Protein AF-A0AAV7QH75-F1 (afdb_monomer_lite)

Structure (mmCIF, N/CA/C/O backbone):
data_AF-A0AAV7QH75-F1
#
_entry.id   AF-A0AAV7QH75-F1
#
loop_
_atom_site.group_PDB
_atom_site.id
_atom_site.type_symbol
_atom_site.label_atom_id
_atom_site.label_alt_id
_atom_site.label_comp_id
_atom_site.label_asym_id
_atom_site.label_entity_id
_atom_site.label_seq_id
_atom_site.pdbx_PDB_ins_code
_atom_site.Cartn_x
_atom_site.Cartn_y
_atom_site.Cartn_z
_atom_site.occupancy
_atom_site.B_iso_or_equiv
_atom_site.auth_seq_id
_atom_site.auth_comp_id
_atom_site.auth_asym_id
_atom_site.auth_atom_id
_atom_site.pdbx_PDB_model_num
ATOM 1 N N . MET A 1 1 ? 90.330 -3.793 -108.160 1.00 39.06 1 MET A N 1
ATOM 2 C CA . MET A 1 1 ? 90.459 -2.897 -106.989 1.00 39.06 1 MET A CA 1
ATOM 3 C C . MET A 1 1 ? 89.216 -2.020 -107.001 1.00 39.06 1 MET A C 1
ATOM 5 O O . MET A 1 1 ? 89.024 -1.358 -108.003 1.00 39.06 1 MET A O 1
ATOM 9 N N . SER A 1 2 ? 88.270 -2.035 -106.071 1.00 39.47 2 SER A N 1
ATOM 10 C CA . SER A 1 2 ? 88.116 -2.729 -104.795 1.00 39.47 2 SER A CA 1
ATOM 11 C C . SER A 1 2 ? 86.621 -2.943 -104.545 1.00 39.47 2 SER A C 1
ATOM 13 O O . SER A 1 2 ? 85.800 -2.100 -104.889 1.00 39.47 2 SER A O 1
ATOM 15 N N . THR A 1 3 ? 86.323 -4.091 -103.955 1.00 48.62 3 THR A N 1
ATOM 16 C CA . THR A 1 3 ? 85.111 -4.488 -103.227 1.00 48.62 3 THR A CA 1
ATOM 17 C C . THR A 1 3 ? 85.012 -3.791 -101.864 1.00 48.62 3 THR A C 1
ATOM 19 O O . THR A 1 3 ? 86.071 -3.461 -101.337 1.00 48.62 3 THR A O 1
ATOM 22 N N . THR A 1 4 ? 83.783 -3.668 -101.324 1.00 46.22 4 THR A N 1
ATOM 23 C CA . THR A 1 4 ? 83.312 -3.598 -99.903 1.00 46.22 4 THR A CA 1
ATOM 24 C C . THR A 1 4 ? 82.219 -2.534 -99.777 1.00 46.22 4 THR A C 1
ATOM 26 O O . THR A 1 4 ? 82.383 -1.449 -100.323 1.00 46.22 4 THR A O 1
ATOM 29 N N . ASP A 1 5 ? 81.145 -2.678 -99.018 1.00 41.78 5 ASP A N 1
ATOM 30 C CA . ASP A 1 5 ? 80.469 -3.818 -98.401 1.00 41.78 5 ASP A CA 1
ATOM 31 C C . ASP A 1 5 ? 79.081 -3.258 -98.057 1.00 41.78 5 ASP A C 1
ATOM 33 O O . ASP A 1 5 ? 78.969 -2.153 -97.516 1.00 41.78 5 ASP A O 1
ATOM 37 N N . GLU A 1 6 ? 78.026 -3.992 -98.391 1.00 52.31 6 GLU A N 1
ATOM 38 C CA . GLU A 1 6 ? 76.738 -3.838 -97.723 1.00 52.31 6 GLU A CA 1
ATOM 39 C C . GLU A 1 6 ? 76.889 -4.383 -96.297 1.00 52.31 6 GLU A C 1
ATOM 41 O O . GLU A 1 6 ? 77.614 -5.354 -96.098 1.00 52.31 6 GLU A O 1
ATOM 46 N N . SER A 1 7 ? 76.171 -3.812 -95.323 1.00 52.66 7 SER A N 1
ATOM 47 C CA . SER A 1 7 ? 75.488 -4.544 -94.239 1.00 52.66 7 SER A CA 1
ATOM 48 C C . SER A 1 7 ? 75.505 -3.819 -92.889 1.00 52.66 7 SER A C 1
ATOM 50 O O . SER A 1 7 ? 76.442 -3.129 -92.500 1.00 52.66 7 SER A O 1
ATOM 52 N N . VAL A 1 8 ? 74.443 -4.130 -92.147 1.00 53.38 8 VAL A N 1
ATOM 53 C CA . VAL A 1 8 ? 74.217 -3.938 -90.716 1.00 53.38 8 VAL A CA 1
ATOM 54 C C . VAL A 1 8 ? 73.790 -2.531 -90.314 1.00 53.38 8 VAL A C 1
ATOM 56 O O . VAL A 1 8 ? 74.624 -1.677 -90.071 1.00 53.38 8 VAL A O 1
ATOM 59 N N . HIS A 1 9 ? 72.479 -2.337 -90.134 1.00 45.16 9 HIS A N 1
ATOM 60 C CA . HIS A 1 9 ? 71.877 -1.695 -88.950 1.00 45.16 9 HIS A CA 1
ATOM 61 C C . HIS A 1 9 ? 70.369 -1.995 -88.948 1.00 45.16 9 HIS A C 1
ATOM 63 O O . HIS A 1 9 ? 69.541 -1.177 -89.332 1.00 45.16 9 HIS A O 1
ATOM 69 N N . GLY A 1 10 ? 70.008 -3.222 -88.567 1.00 52.94 10 GLY A N 1
ATOM 70 C CA . GLY A 1 10 ? 68.628 -3.690 -88.680 1.00 52.94 10 GLY A CA 1
ATOM 71 C C . GLY A 1 10 ? 68.201 -4.714 -87.642 1.00 52.94 10 GLY A C 1
ATOM 72 O O . GLY A 1 10 ? 67.375 -5.537 -87.978 1.00 52.94 10 GLY A O 1
ATOM 73 N N . HIS A 1 11 ? 68.725 -4.716 -86.411 1.00 51.34 11 HIS A N 1
ATOM 74 C CA . HIS A 1 11 ? 68.251 -5.654 -85.376 1.00 51.34 11 HIS A CA 1
ATOM 75 C C . HIS A 1 11 ? 68.442 -5.117 -83.948 1.00 51.34 11 HIS A C 1
ATOM 77 O O . HIS A 1 11 ? 69.329 -5.581 -83.243 1.00 51.34 11 HIS A O 1
ATOM 83 N N . LYS A 1 12 ? 67.625 -4.146 -83.501 1.00 51.66 12 LYS A N 1
ATOM 84 C CA . LYS A 1 12 ? 67.430 -3.835 -82.058 1.00 51.66 12 LYS A CA 1
ATOM 85 C C . LYS A 1 12 ? 66.019 -3.328 -81.686 1.00 51.66 12 LYS A C 1
ATOM 87 O O . LYS A 1 12 ? 65.823 -2.897 -80.559 1.00 51.66 12 LYS A O 1
ATOM 92 N N . SER A 1 13 ? 65.027 -3.365 -82.584 1.00 52.88 13 SER A N 1
ATOM 93 C CA . SER A 1 13 ? 63.659 -2.893 -82.274 1.00 52.88 13 SER A CA 1
ATOM 94 C C . SER A 1 13 ? 62.687 -3.994 -81.831 1.00 52.88 13 SER A C 1
ATOM 96 O O . SER A 1 13 ? 61.631 -3.674 -81.298 1.00 52.88 13 SER A O 1
ATOM 98 N N . LEU A 1 14 ? 63.025 -5.276 -82.024 1.00 52.81 14 LEU A N 1
ATOM 99 C CA . LEU A 1 14 ? 62.124 -6.396 -81.715 1.00 52.81 14 LEU A CA 1
ATOM 100 C C . LEU A 1 14 ? 62.162 -6.829 -80.236 1.00 52.81 14 LEU A C 1
ATOM 102 O O . LEU A 1 14 ? 61.126 -7.219 -79.715 1.00 52.81 14 LEU A O 1
ATOM 106 N N . GLY A 1 15 ? 63.291 -6.662 -79.530 1.00 55.66 15 GLY A N 1
ATOM 107 C CA . GLY A 1 15 ? 63.391 -6.987 -78.093 1.00 55.66 15 GLY A CA 1
ATOM 108 C C . GLY A 1 15 ? 62.598 -6.034 -77.188 1.00 55.66 15 GLY A C 1
ATOM 109 O O . GLY A 1 15 ? 61.911 -6.471 -76.276 1.00 55.66 15 GLY A O 1
ATOM 110 N N . LEU A 1 16 ? 62.573 -4.737 -77.518 1.00 58.81 16 LEU A N 1
ATOM 111 C CA . LEU A 1 16 ? 61.790 -3.741 -76.771 1.00 58.81 16 LEU A CA 1
ATOM 112 C C . LEU A 1 16 ? 60.274 -3.980 -76.863 1.00 58.81 16 LEU A C 1
ATOM 114 O O . LEU A 1 16 ? 59.539 -3.579 -75.967 1.00 58.81 16 LEU A O 1
ATOM 118 N N . CYS A 1 17 ? 59.792 -4.618 -77.935 1.00 63.00 17 CYS A N 1
ATOM 119 C CA . CYS A 1 17 ? 58.375 -4.952 -78.079 1.00 63.00 17 CYS A CA 1
ATOM 120 C C . CYS A 1 17 ? 57.962 -6.154 -77.222 1.00 63.00 17 CYS A C 1
ATOM 122 O O . CYS A 1 17 ? 56.848 -6.153 -76.699 1.00 63.00 17 CYS A O 1
ATOM 124 N N . GLU A 1 18 ? 58.832 -7.153 -77.068 1.00 72.69 18 GLU A N 1
ATOM 125 C CA . GLU A 1 18 ? 58.576 -8.307 -76.198 1.00 72.69 18 GLU A CA 1
ATOM 126 C C . GLU A 1 18 ? 58.632 -7.900 -74.721 1.00 72.69 18 GLU A C 1
ATOM 128 O O . GLU A 1 18 ? 57.696 -8.200 -73.981 1.00 72.69 18 GLU A O 1
ATOM 133 N N . ASP A 1 19 ? 59.628 -7.099 -74.330 1.00 79.62 19 ASP A N 1
ATOM 134 C CA . ASP A 1 19 ? 59.754 -6.551 -72.971 1.00 79.62 19 ASP A CA 1
ATOM 135 C C . ASP A 1 19 ? 58.574 -5.637 -72.598 1.00 79.62 19 ASP A C 1
ATOM 137 O O . ASP A 1 19 ? 58.096 -5.617 -71.465 1.00 79.62 19 ASP A O 1
ATOM 141 N N . PHE A 1 20 ? 58.047 -4.880 -73.563 1.00 81.31 20 PHE A N 1
ATOM 142 C CA . PHE A 1 20 ? 56.865 -4.052 -73.331 1.00 81.31 20 PHE A CA 1
ATOM 143 C C . PHE A 1 20 ? 55.583 -4.889 -73.209 1.00 81.31 20 PHE A C 1
ATOM 145 O O . PHE A 1 20 ? 54.662 -4.520 -72.477 1.00 81.31 20 PHE A O 1
ATOM 152 N N . ALA A 1 21 ? 55.501 -6.022 -73.911 1.00 82.62 21 ALA A N 1
ATOM 153 C CA . ALA A 1 21 ? 54.365 -6.932 -73.820 1.00 82.62 21 ALA A CA 1
ATOM 154 C C . ALA A 1 21 ? 54.337 -7.683 -72.480 1.00 82.62 21 ALA A C 1
ATOM 156 O O . ALA A 1 21 ? 53.258 -7.814 -71.895 1.00 82.62 21 ALA A O 1
ATOM 157 N N . THR A 1 22 ? 55.493 -8.121 -71.974 1.00 85.75 22 THR A N 1
ATOM 158 C CA . THR A 1 22 ? 55.618 -8.759 -70.653 1.00 85.75 22 THR A CA 1
ATOM 159 C C . THR A 1 22 ? 55.306 -7.771 -69.533 1.00 85.75 22 THR A C 1
ATOM 161 O O . THR A 1 22 ? 54.442 -8.060 -68.708 1.00 85.75 22 THR A O 1
ATOM 164 N N . LEU A 1 23 ? 55.867 -6.557 -69.581 1.00 88.31 23 LEU A N 1
ATOM 165 C CA . LEU A 1 23 ? 55.553 -5.484 -68.630 1.00 88.31 23 LEU A CA 1
ATOM 166 C C . LEU A 1 23 ? 54.051 -5.152 -68.622 1.00 88.31 23 LEU A C 1
ATOM 168 O O . LEU A 1 23 ? 53.438 -4.967 -67.574 1.00 88.31 23 LEU A O 1
ATOM 172 N N . LYS A 1 24 ? 53.414 -5.104 -69.798 1.00 88.81 24 LYS A N 1
ATOM 173 C CA . LYS A 1 24 ? 51.971 -4.853 -69.906 1.00 88.81 24 LYS A CA 1
ATOM 174 C C . LYS A 1 24 ? 51.133 -5.984 -69.301 1.00 88.81 24 LYS A C 1
ATOM 176 O O . LYS A 1 24 ? 50.066 -5.709 -68.752 1.00 88.81 24 LYS A O 1
ATOM 181 N N . GLN A 1 25 ? 51.576 -7.237 -69.422 1.00 90.88 25 GLN A N 1
ATOM 182 C CA . GLN A 1 25 ? 50.916 -8.381 -68.786 1.00 90.88 25 GLN A CA 1
ATOM 183 C C . GLN A 1 25 ? 51.078 -8.353 -67.263 1.00 90.88 25 GLN A C 1
ATOM 185 O O . GLN A 1 25 ? 50.102 -8.611 -66.561 1.00 90.88 25 GLN A O 1
ATOM 190 N N . GLU A 1 26 ? 52.260 -7.988 -66.771 1.00 92.88 26 GLU A N 1
ATOM 191 C CA . GLU A 1 26 ? 52.561 -7.840 -65.344 1.00 92.88 26 GLU A CA 1
ATOM 192 C C . GLU A 1 26 ? 51.712 -6.727 -64.713 1.00 92.88 26 GLU A C 1
ATOM 194 O O . GLU A 1 26 ? 50.920 -6.993 -63.813 1.00 92.88 26 GLU A O 1
ATOM 199 N N . ILE A 1 27 ? 51.698 -5.529 -65.311 1.00 91.56 27 ILE A N 1
ATOM 200 C CA . ILE A 1 27 ? 50.837 -4.416 -64.872 1.00 91.56 27 ILE A CA 1
ATOM 201 C C . ILE A 1 27 ? 49.352 -4.821 -64.875 1.00 91.56 27 ILE A C 1
ATOM 203 O O . ILE A 1 27 ? 48.580 -4.420 -64.003 1.00 91.56 27 ILE A O 1
ATOM 207 N N . ALA A 1 28 ? 48.907 -5.610 -65.857 1.00 90.75 28 ALA A N 1
ATOM 208 C CA . ALA A 1 28 ? 47.523 -6.077 -65.906 1.00 90.75 28 ALA A CA 1
ATOM 209 C C . ALA A 1 28 ? 47.197 -7.093 -64.796 1.00 90.75 28 ALA A C 1
ATOM 211 O O . ALA A 1 28 ? 46.058 -7.112 -64.314 1.00 90.75 28 ALA A O 1
ATOM 212 N N . ALA A 1 29 ? 48.163 -7.926 -64.400 1.00 92.75 29 ALA A N 1
ATOM 213 C CA . ALA A 1 29 ? 48.033 -8.833 -63.267 1.00 92.75 29 ALA A CA 1
ATOM 214 C C . ALA A 1 29 ? 47.939 -8.044 -61.952 1.00 92.75 29 ALA A C 1
ATOM 216 O O . ALA A 1 29 ? 46.973 -8.247 -61.214 1.00 92.75 29 ALA A O 1
ATOM 217 N N . ASP A 1 30 ? 48.821 -7.065 -61.745 1.00 93.25 30 ASP A N 1
ATOM 218 C CA . ASP A 1 30 ? 48.835 -6.208 -60.553 1.00 93.25 30 ASP A CA 1
ATOM 219 C C . ASP A 1 30 ? 47.538 -5.406 -60.417 1.00 93.25 30 ASP A C 1
ATOM 221 O O . ASP A 1 30 ? 46.909 -5.370 -59.364 1.00 93.25 30 ASP A O 1
ATOM 225 N N . VAL A 1 31 ? 47.042 -4.817 -61.510 1.00 90.44 31 VAL A N 1
ATOM 226 C CA . VAL A 1 31 ? 45.755 -4.101 -61.501 1.00 90.44 31 VAL A CA 1
ATOM 227 C C . VAL A 1 31 ? 44.592 -5.043 -61.176 1.00 90.44 31 VAL A C 1
ATOM 229 O O . VAL A 1 31 ? 43.606 -4.627 -60.562 1.00 90.44 31 VAL A O 1
ATOM 232 N N . LYS A 1 32 ? 44.658 -6.312 -61.592 1.00 91.62 32 LYS A N 1
ATOM 233 C CA . LYS A 1 32 ? 43.634 -7.313 -61.261 1.00 91.62 32 LYS A CA 1
ATOM 234 C C . LYS A 1 32 ? 43.700 -7.711 -59.787 1.00 91.62 32 LYS A C 1
ATOM 236 O O . LYS A 1 32 ? 42.647 -7.949 -59.199 1.00 91.62 32 LYS A O 1
ATOM 241 N N . GLU A 1 33 ? 44.895 -7.783 -59.216 1.00 93.88 33 GLU A N 1
ATOM 242 C CA . GLU A 1 33 ? 45.122 -8.032 -57.793 1.00 93.88 33 GLU A CA 1
ATOM 243 C C . GLU A 1 33 ? 44.640 -6.856 -56.939 1.00 93.88 33 GLU A C 1
ATOM 245 O O . GLU A 1 33 ? 43.749 -7.046 -56.116 1.00 93.88 33 GLU A O 1
ATOM 250 N N . LEU A 1 34 ? 45.046 -5.626 -57.264 1.00 89.31 34 LEU A N 1
ATOM 251 C CA . LEU A 1 34 ? 44.567 -4.402 -56.611 1.00 89.31 34 LEU A CA 1
ATOM 252 C C . LEU A 1 34 ? 43.039 -4.270 -56.662 1.00 89.31 34 LEU A C 1
ATOM 254 O O . LEU A 1 34 ? 42.403 -3.880 -55.688 1.00 89.31 34 LEU A O 1
ATOM 258 N N . LYS A 1 35 ? 42.403 -4.634 -57.784 1.00 88.88 35 LYS A N 1
ATOM 259 C CA . LYS A 1 35 ? 40.932 -4.647 -57.879 1.00 88.88 35 LYS A CA 1
ATOM 260 C C . LYS A 1 35 ? 40.285 -5.647 -56.922 1.00 88.88 35 LYS A C 1
ATOM 262 O O . LYS A 1 35 ? 39.176 -5.386 -56.466 1.00 88.88 35 LYS A O 1
ATOM 267 N N . ARG A 1 36 ? 40.927 -6.786 -56.648 1.00 88.62 36 ARG A N 1
ATOM 268 C CA . ARG A 1 36 ? 40.429 -7.760 -55.663 1.00 88.62 36 ARG A CA 1
ATOM 269 C C . ARG A 1 36 ? 40.589 -7.214 -54.251 1.00 88.62 36 ARG A C 1
ATOM 271 O O . ARG A 1 36 ? 39.614 -7.227 -53.512 1.00 88.62 36 ARG A O 1
ATOM 278 N N . GLU A 1 37 ? 41.751 -6.652 -53.934 1.00 90.12 37 GLU A N 1
ATOM 279 C CA . GLU A 1 37 ? 42.013 -6.038 -52.629 1.00 90.12 37 GLU A CA 1
ATOM 280 C C . GLU A 1 37 ? 41.030 -4.905 -52.319 1.00 90.12 37 GLU A C 1
ATOM 282 O O . GLU A 1 37 ? 40.456 -4.875 -51.238 1.00 90.12 37 GLU A O 1
ATOM 287 N N . VAL A 1 38 ? 40.739 -4.023 -53.282 1.00 88.44 38 VAL A N 1
ATOM 288 C CA . VAL A 1 38 ? 39.740 -2.950 -53.113 1.00 88.44 38 VAL A CA 1
ATOM 289 C C . VAL A 1 38 ? 38.334 -3.507 -52.850 1.00 88.44 38 VAL A C 1
ATOM 291 O O . VAL A 1 38 ? 37.589 -2.950 -52.045 1.00 88.44 38 VAL A O 1
ATOM 294 N N . VAL A 1 39 ? 37.957 -4.614 -53.499 1.00 90.06 39 VAL A N 1
ATOM 295 C CA . VAL A 1 39 ? 36.671 -5.286 -53.239 1.00 90.06 39 VAL A CA 1
ATOM 296 C C . VAL A 1 39 ? 36.644 -5.904 -51.842 1.00 90.06 39 VAL A C 1
ATOM 298 O O . VAL A 1 39 ? 35.618 -5.826 -51.165 1.00 90.06 39 VAL A O 1
ATOM 301 N N . ASP A 1 40 ? 37.748 -6.500 -51.400 1.00 89.56 40 ASP A N 1
ATOM 302 C CA . ASP A 1 40 ? 37.851 -7.083 -50.066 1.00 89.56 40 ASP A CA 1
ATOM 303 C C . ASP A 1 40 ? 37.868 -6.005 -48.970 1.00 89.56 40 ASP A C 1
ATOM 305 O O . ASP A 1 40 ? 37.181 -6.172 -47.965 1.00 89.56 40 ASP A O 1
ATOM 309 N N . LEU A 1 41 ? 38.509 -4.854 -49.196 1.00 86.69 41 LEU A N 1
ATOM 310 C CA . LEU A 1 41 ? 38.413 -3.680 -48.317 1.00 86.69 41 LEU A CA 1
ATOM 311 C C . LEU A 1 41 ? 36.964 -3.185 -48.192 1.00 86.69 41 LEU A C 1
ATOM 313 O O . LEU A 1 41 ? 36.474 -3.002 -47.083 1.00 86.69 41 LEU A O 1
ATOM 317 N N . GLY A 1 42 ? 36.224 -3.091 -49.302 1.00 89.31 42 GLY A N 1
ATOM 318 C CA . GLY A 1 42 ? 34.804 -2.726 -49.254 1.00 89.31 42 GLY A CA 1
ATOM 319 C C . GLY A 1 42 ? 33.935 -3.716 -48.461 1.00 89.31 42 GLY A C 1
ATOM 320 O O . GLY A 1 42 ? 32.917 -3.331 -47.889 1.00 89.31 42 GLY A O 1
ATOM 321 N N . ARG A 1 43 ? 34.323 -4.999 -48.375 1.00 91.81 43 ARG A N 1
ATOM 322 C CA . ARG A 1 43 ? 33.651 -5.977 -47.498 1.00 91.81 43 ARG A CA 1
ATOM 323 C C . ARG A 1 43 ? 33.964 -5.724 -46.029 1.00 91.81 43 ARG A C 1
ATOM 325 O O . ARG A 1 43 ? 33.055 -5.873 -45.211 1.00 91.81 43 ARG A O 1
ATOM 332 N N . VAL A 1 44 ? 35.199 -5.343 -45.705 1.00 90.38 44 VAL A N 1
ATOM 333 C CA . VAL A 1 44 ? 35.606 -4.990 -44.337 1.00 90.38 44 VAL A CA 1
ATOM 334 C C . VAL A 1 44 ? 34.755 -3.832 -43.817 1.00 90.38 44 VAL A C 1
ATOM 336 O O . VAL A 1 44 ? 34.140 -3.999 -42.769 1.00 90.38 44 VAL A O 1
ATOM 339 N N . ASP A 1 45 ? 34.560 -2.765 -44.596 1.00 91.69 45 ASP A N 1
ATOM 340 C CA . ASP A 1 45 ? 33.708 -1.628 -44.200 1.00 91.69 45 ASP A CA 1
ATOM 341 C C . ASP A 1 45 ? 32.272 -2.067 -43.852 1.00 91.69 45 ASP A C 1
ATOM 343 O O . ASP A 1 45 ? 31.684 -1.643 -42.856 1.00 91.69 45 ASP A O 1
ATOM 347 N N . THR A 1 46 ? 31.686 -2.971 -44.649 1.00 93.50 46 THR A N 1
ATOM 348 C CA . THR A 1 46 ? 30.330 -3.484 -44.369 1.00 93.50 46 THR A CA 1
ATOM 349 C C . THR A 1 46 ? 30.270 -4.375 -43.130 1.00 93.50 46 THR A C 1
ATOM 351 O O . THR A 1 46 ? 29.229 -4.449 -42.474 1.00 93.50 46 THR A O 1
ATOM 354 N N . LEU A 1 47 ? 31.356 -5.085 -42.815 1.00 92.19 47 LEU A N 1
ATOM 355 C CA . LEU A 1 47 ? 31.454 -5.900 -41.607 1.00 92.19 47 LEU A CA 1
ATOM 356 C C . LEU A 1 47 ? 31.643 -5.019 -40.373 1.00 92.19 47 LEU A C 1
ATOM 358 O O . LEU A 1 47 ? 31.009 -5.292 -39.357 1.00 92.19 47 LEU A O 1
ATOM 362 N N . GLU A 1 48 ? 32.434 -3.951 -40.474 1.00 93.31 48 GLU A N 1
ATOM 363 C CA . GLU A 1 48 ? 32.589 -2.947 -39.419 1.00 93.31 48 GLU A CA 1
ATOM 364 C C . GLU A 1 48 ? 31.249 -2.286 -39.090 1.00 93.31 48 GLU A C 1
ATOM 366 O O . GLU A 1 48 ? 30.833 -2.304 -37.934 1.00 93.31 48 GLU A O 1
ATOM 371 N N . GLN A 1 49 ? 30.496 -1.847 -40.105 1.00 95.38 49 GLN A N 1
ATOM 372 C CA . GLN A 1 49 ? 29.153 -1.284 -39.912 1.00 95.38 49 GLN A CA 1
ATOM 373 C C . GLN A 1 49 ? 28.194 -2.259 -39.216 1.00 95.38 49 GLN A C 1
ATOM 375 O O . GLN A 1 49 ? 27.452 -1.870 -38.315 1.00 95.38 49 GLN A O 1
ATOM 380 N N . LYS A 1 50 ? 28.199 -3.541 -39.607 1.00 96.00 50 LYS A N 1
ATOM 381 C CA . LYS A 1 50 ? 27.369 -4.570 -38.954 1.00 96.00 50 LYS A CA 1
ATOM 382 C C . LYS A 1 50 ? 27.793 -4.815 -3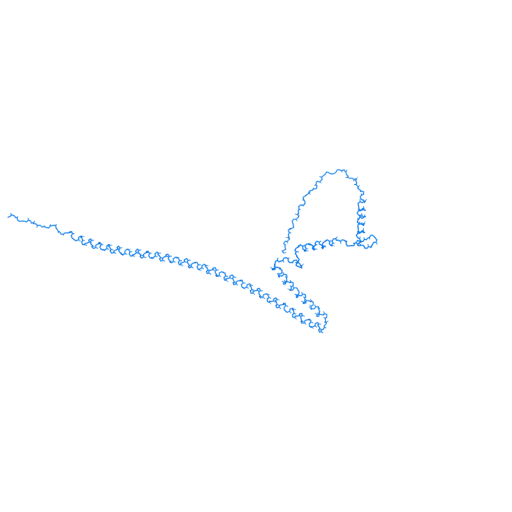7.512 1.00 96.00 50 LYS A C 1
ATOM 384 O O . LYS A 1 50 ? 26.939 -4.998 -36.652 1.00 96.00 50 LYS A O 1
ATOM 389 N N . HIS A 1 51 ? 29.095 -4.845 -37.259 1.00 95.62 51 HIS A N 1
ATOM 390 C CA . HIS A 1 51 ? 29.638 -5.040 -35.925 1.00 95.62 51 HIS A CA 1
ATOM 391 C C . HIS A 1 51 ? 29.294 -3.862 -35.007 1.00 95.62 51 HIS A C 1
ATOM 393 O O . HIS A 1 51 ? 28.921 -4.080 -33.858 1.00 95.62 51 HIS A O 1
ATOM 399 N N . ASP A 1 52 ? 29.342 -2.631 -35.513 1.00 95.56 52 ASP A N 1
ATOM 400 C CA . ASP A 1 52 ? 28.941 -1.452 -34.749 1.00 95.56 52 ASP A CA 1
ATOM 401 C C . ASP A 1 52 ? 27.429 -1.424 -34.487 1.00 95.56 52 ASP A C 1
ATOM 403 O O . ASP A 1 52 ? 27.026 -1.203 -33.347 1.00 95.56 52 ASP A O 1
ATOM 407 N N . ALA A 1 53 ? 26.593 -1.792 -35.465 1.00 96.00 53 ALA A N 1
ATOM 408 C CA . ALA A 1 53 ? 25.154 -1.967 -35.240 1.00 96.00 53 ALA A CA 1
ATOM 409 C C . ALA A 1 53 ? 24.860 -3.025 -34.155 1.00 96.00 53 ALA A C 1
ATOM 411 O O . ALA A 1 53 ? 24.055 -2.797 -33.254 1.00 96.00 53 ALA A O 1
ATOM 412 N N . GLN A 1 54 ? 25.565 -4.161 -34.179 1.00 97.25 54 GLN A N 1
ATOM 413 C CA . GLN A 1 54 ? 25.436 -5.196 -33.146 1.00 97.25 54 GLN A CA 1
ATOM 414 C C . GLN A 1 54 ? 25.894 -4.715 -31.763 1.00 97.25 54 GLN A C 1
ATOM 416 O O . GLN A 1 54 ? 25.300 -5.096 -30.754 1.00 97.25 54 GLN A O 1
ATOM 421 N N . LYS A 1 55 ? 26.938 -3.880 -31.680 1.00 97.31 55 LYS A N 1
ATOM 422 C CA . LYS A 1 55 ? 27.346 -3.267 -30.406 1.00 97.31 55 LYS A CA 1
ATOM 423 C C . LYS A 1 55 ? 26.256 -2.358 -29.855 1.00 97.31 55 LYS A C 1
ATOM 425 O O . LYS A 1 55 ? 25.977 -2.429 -28.662 1.00 97.31 55 LYS A O 1
ATOM 430 N N . GLU A 1 56 ? 25.640 -1.537 -30.701 1.00 97.69 56 GLU A N 1
ATOM 431 C CA . GLU A 1 56 ? 24.552 -0.650 -30.283 1.00 97.69 56 GLU A CA 1
ATOM 432 C C . GLU A 1 56 ? 23.351 -1.442 -29.749 1.00 97.69 56 GLU A C 1
ATOM 434 O O . GLU A 1 56 ? 22.806 -1.090 -28.700 1.00 97.69 56 GLU A O 1
ATOM 439 N N . GLU A 1 57 ? 22.988 -2.550 -30.403 1.00 97.94 57 GLU A N 1
ATOM 440 C CA . GLU A 1 57 ? 21.950 -3.473 -29.923 1.00 97.94 57 GLU A CA 1
ATOM 441 C C . GLU A 1 57 ? 22.320 -4.106 -28.571 1.00 97.94 57 GLU A C 1
ATOM 443 O O . GLU A 1 57 ? 21.505 -4.142 -27.644 1.00 97.94 57 GLU A O 1
ATOM 448 N N . LEU A 1 58 ? 23.565 -4.568 -28.410 1.00 97.50 58 LEU A N 1
ATOM 449 C CA . LEU A 1 58 ? 24.043 -5.120 -27.140 1.00 97.50 58 LEU A CA 1
ATOM 450 C C . LEU A 1 58 ? 24.027 -4.078 -26.019 1.00 97.50 58 LEU A C 1
ATOM 452 O O . LEU A 1 58 ? 23.649 -4.395 -24.889 1.00 97.50 58 LEU A O 1
ATOM 456 N N . ASP A 1 59 ? 24.409 -2.838 -26.309 1.00 97.94 59 ASP A N 1
ATOM 457 C CA . ASP A 1 59 ? 24.384 -1.750 -25.336 1.00 97.94 59 ASP A CA 1
ATOM 458 C C . ASP A 1 59 ? 22.955 -1.331 -24.983 1.00 97.94 59 ASP A C 1
ATOM 460 O O . ASP A 1 59 ? 22.685 -1.007 -23.823 1.00 97.94 59 ASP A O 1
ATOM 464 N N . TYR A 1 60 ? 22.024 -1.387 -25.939 1.00 98.12 60 TYR A N 1
ATOM 465 C CA . TYR A 1 60 ? 20.598 -1.211 -25.678 1.00 98.12 60 TYR A CA 1
ATOM 466 C C . TYR A 1 60 ? 20.085 -2.270 -24.694 1.00 98.12 60 TYR A C 1
ATOM 468 O O . TYR A 1 60 ? 19.560 -1.921 -23.635 1.00 98.12 60 TYR A O 1
ATOM 476 N N . HIS A 1 61 ? 20.322 -3.554 -24.976 1.00 97.62 61 HIS A N 1
ATOM 477 C CA . HIS A 1 61 ? 19.886 -4.640 -24.097 1.00 97.62 61 HIS A CA 1
ATOM 478 C C . HIS A 1 61 ? 20.570 -4.612 -22.727 1.00 97.62 61 HIS A C 1
ATOM 480 O O . HIS A 1 61 ? 19.937 -4.916 -21.719 1.00 97.62 61 HIS A O 1
ATOM 486 N N . ARG A 1 62 ? 21.840 -4.197 -22.643 1.00 98.25 62 ARG A N 1
ATOM 487 C CA . ARG A 1 62 ? 22.527 -3.991 -21.356 1.00 98.25 62 ARG A CA 1
ATOM 488 C C . ARG A 1 62 ? 21.853 -2.917 -20.513 1.00 98.25 62 ARG A C 1
ATOM 490 O O . ARG A 1 62 ? 21.647 -3.133 -19.321 1.00 98.25 62 ARG A O 1
ATOM 497 N N . ARG A 1 63 ? 21.496 -1.775 -21.110 1.00 98.25 63 ARG A N 1
ATOM 498 C CA . ARG A 1 63 ? 20.756 -0.719 -20.400 1.00 98.25 63 ARG A CA 1
ATOM 499 C C . ARG A 1 63 ? 19.399 -1.229 -19.940 1.00 98.25 63 ARG A C 1
ATOM 501 O O . ARG A 1 63 ? 19.034 -1.015 -18.790 1.00 98.25 63 ARG A O 1
ATOM 508 N N . GLU A 1 64 ? 18.680 -1.935 -20.804 1.00 98.44 64 GLU A N 1
ATOM 509 C CA . GLU A 1 64 ? 17.385 -2.517 -20.462 1.00 98.44 64 GLU A CA 1
ATOM 510 C C . GLU A 1 64 ? 17.499 -3.505 -19.289 1.00 98.44 64 GLU A C 1
ATOM 512 O O . GLU A 1 64 ? 16.755 -3.384 -18.315 1.00 98.44 64 GLU A O 1
ATOM 517 N N . LEU A 1 65 ? 18.490 -4.401 -19.311 1.00 97.88 65 LEU A N 1
ATOM 518 C CA . LEU A 1 65 ? 18.773 -5.327 -18.212 1.00 97.88 65 LEU A CA 1
ATOM 519 C C . LEU A 1 65 ? 19.056 -4.604 -16.893 1.00 97.88 65 LEU A C 1
ATOM 521 O O . LEU A 1 65 ? 18.531 -5.023 -15.864 1.00 97.88 65 LEU A O 1
ATOM 525 N N . LEU A 1 66 ? 19.819 -3.508 -16.915 1.00 97.94 66 LEU A N 1
ATOM 526 C CA . LEU A 1 66 ? 20.049 -2.689 -15.721 1.00 97.94 66 LEU A CA 1
ATOM 527 C C . LEU A 1 66 ? 18.738 -2.101 -15.188 1.00 97.94 66 LEU A C 1
ATOM 529 O O . LEU A 1 66 ? 18.447 -2.241 -14.005 1.00 97.94 66 LEU A O 1
ATOM 533 N N . THR A 1 67 ? 17.885 -1.546 -16.056 1.00 97.94 67 THR A N 1
ATOM 534 C CA . THR A 1 67 ? 16.586 -1.016 -15.605 1.00 97.94 67 THR A CA 1
ATOM 535 C C . THR A 1 67 ? 15.673 -2.096 -15.024 1.00 97.94 67 THR A C 1
ATOM 537 O O . THR A 1 67 ? 14.913 -1.835 -14.091 1.00 97.94 67 THR A O 1
ATOM 540 N N . LEU A 1 68 ? 15.722 -3.318 -15.561 1.00 97.25 68 LEU A N 1
ATOM 541 C CA . LEU A 1 68 ? 14.970 -4.450 -15.026 1.00 97.25 68 LEU A CA 1
ATOM 542 C C . LEU A 1 68 ? 15.544 -4.925 -13.692 1.00 97.25 68 LEU A C 1
ATOM 544 O O . LEU A 1 68 ? 14.785 -5.315 -12.807 1.00 97.25 68 LEU A O 1
ATOM 548 N N . GLN A 1 69 ? 16.863 -4.875 -13.528 1.00 98.00 69 GLN A N 1
ATOM 549 C CA . GLN A 1 69 ? 17.524 -5.189 -12.269 1.00 98.00 69 GLN A CA 1
ATOM 550 C C . GLN A 1 69 ? 17.137 -4.189 -11.174 1.00 98.00 69 GLN A C 1
ATOM 552 O O . GLN A 1 69 ? 16.764 -4.622 -10.085 1.00 98.00 69 GLN A O 1
ATOM 557 N N . ASP A 1 70 ? 17.125 -2.891 -11.478 1.00 97.44 70 ASP A N 1
ATOM 558 C CA . ASP A 1 70 ? 16.695 -1.845 -10.542 1.00 97.44 70 ASP A CA 1
ATOM 559 C C . ASP A 1 70 ? 15.227 -2.036 -10.128 1.00 97.44 70 ASP A C 1
ATOM 561 O O . ASP A 1 70 ? 14.898 -2.029 -8.942 1.00 97.44 70 ASP A O 1
ATOM 565 N N . LYS A 1 71 ? 14.338 -2.311 -11.093 1.00 97.69 71 LYS A N 1
ATOM 566 C CA . LYS A 1 71 ? 12.925 -2.624 -10.810 1.00 97.69 71 LYS A CA 1
ATOM 567 C C . LYS A 1 71 ? 12.766 -3.880 -9.958 1.00 97.69 71 LYS A C 1
ATOM 569 O O . LYS A 1 71 ? 11.920 -3.914 -9.071 1.00 97.69 71 LYS A O 1
ATOM 574 N N . ASN A 1 72 ? 13.558 -4.919 -10.214 1.00 96.56 72 ASN A N 1
ATOM 575 C CA . ASN A 1 72 ? 13.529 -6.132 -9.400 1.00 96.56 72 ASN A CA 1
ATOM 576 C C . ASN A 1 72 ? 13.967 -5.854 -7.959 1.00 96.56 72 ASN A C 1
ATOM 578 O O . ASN A 1 72 ? 13.356 -6.389 -7.038 1.00 96.56 72 ASN A O 1
ATOM 582 N N . GLN A 1 73 ? 14.973 -5.003 -7.750 1.00 97.19 73 GLN A N 1
ATOM 583 C CA . GLN A 1 73 ? 15.370 -4.573 -6.407 1.00 97.19 73 GLN A CA 1
ATOM 584 C C . GLN A 1 73 ? 14.253 -3.778 -5.725 1.00 97.19 73 GLN A C 1
ATOM 586 O O . GLN A 1 73 ? 13.922 -4.050 -4.574 1.00 97.19 73 GLN A O 1
ATOM 591 N N . GLU A 1 74 ? 13.614 -2.848 -6.437 1.00 97.31 74 GLU A N 1
ATOM 592 C CA . GLU A 1 74 ? 12.471 -2.095 -5.913 1.00 97.31 74 GLU A CA 1
ATOM 593 C C . GLU A 1 74 ? 11.323 -3.025 -5.489 1.00 97.31 74 GLU A C 1
ATOM 595 O O . GLU A 1 74 ? 10.792 -2.899 -4.385 1.00 97.31 74 GLU A O 1
ATOM 600 N N . LEU A 1 75 ? 10.985 -4.011 -6.323 1.00 96.75 75 LEU A N 1
ATOM 601 C CA . LEU A 1 75 ? 9.970 -5.012 -6.002 1.00 96.75 75 LEU A CA 1
ATOM 602 C C . LEU A 1 75 ? 10.359 -5.864 -4.787 1.00 96.75 75 LEU A C 1
ATOM 604 O O . LEU A 1 75 ? 9.499 -6.158 -3.960 1.00 96.75 75 LEU A O 1
ATOM 608 N N . GLN A 1 76 ? 11.634 -6.231 -4.638 1.00 96.00 76 GLN A N 1
ATOM 609 C CA . GLN A 1 76 ? 12.117 -6.949 -3.454 1.00 96.00 76 GLN A CA 1
ATOM 610 C C . GLN A 1 76 ? 11.923 -6.126 -2.175 1.00 96.00 76 GLN A C 1
ATOM 612 O O . GLN A 1 76 ? 11.408 -6.653 -1.190 1.00 96.00 76 GLN A O 1
ATOM 617 N N . TYR A 1 77 ? 12.247 -4.830 -2.200 1.00 95.69 77 TYR A N 1
ATOM 618 C CA . TYR A 1 77 ? 12.004 -3.944 -1.058 1.00 95.69 77 TYR A CA 1
ATOM 619 C C . TYR A 1 77 ? 10.514 -3.806 -0.730 1.00 95.69 77 TYR A C 1
ATOM 621 O O . TYR A 1 77 ? 10.130 -3.834 0.440 1.00 95.69 77 TYR A O 1
ATOM 629 N N . GLN A 1 78 ? 9.661 -3.683 -1.750 1.00 95.50 78 GLN A N 1
ATOM 630 C CA . GLN A 1 78 ? 8.212 -3.609 -1.557 1.00 95.50 78 GLN A CA 1
ATOM 631 C C . GLN A 1 78 ? 7.650 -4.898 -0.945 1.00 95.50 78 GLN A C 1
ATOM 633 O O . GLN A 1 78 ? 6.803 -4.832 -0.054 1.00 95.50 78 GLN A O 1
ATOM 638 N N . LEU A 1 79 ? 8.125 -6.067 -1.387 1.00 93.50 79 LEU A N 1
ATOM 639 C CA . LEU A 1 79 ? 7.727 -7.353 -0.814 1.00 93.50 79 LEU A CA 1
ATOM 640 C C . LEU A 1 79 ? 8.127 -7.459 0.660 1.00 93.50 79 LEU A C 1
ATOM 642 O O . LEU A 1 79 ? 7.289 -7.819 1.484 1.00 93.50 79 LEU A O 1
ATOM 646 N N . GLU A 1 80 ? 9.354 -7.072 1.010 1.00 95.38 80 GLU A N 1
ATOM 647 C CA . GLU A 1 80 ? 9.826 -7.104 2.397 1.00 95.38 80 GLU A CA 1
ATOM 648 C C . GLU A 1 80 ? 8.992 -6.186 3.315 1.00 95.38 80 GLU A C 1
ATOM 650 O O . GLU A 1 80 ? 8.660 -6.552 4.447 1.00 95.38 80 GLU A O 1
ATOM 655 N N . ASP A 1 81 ? 8.607 -4.996 2.841 1.00 93.12 81 ASP A N 1
ATOM 656 C CA . ASP A 1 81 ? 7.712 -4.103 3.588 1.00 93.12 81 ASP A CA 1
ATOM 657 C C . ASP A 1 81 ? 6.318 -4.720 3.786 1.00 93.12 81 ASP A C 1
ATOM 659 O O . ASP A 1 81 ? 5.768 -4.707 4.893 1.00 93.12 81 ASP A O 1
ATOM 663 N N . LEU A 1 82 ? 5.750 -5.318 2.736 1.00 89.81 82 LEU A N 1
ATOM 664 C CA . LEU A 1 82 ? 4.452 -5.987 2.818 1.00 89.81 82 LEU A CA 1
ATOM 665 C C . LEU A 1 82 ? 4.475 -7.172 3.789 1.00 89.81 82 LEU A C 1
ATOM 667 O O . LEU A 1 82 ? 3.537 -7.323 4.573 1.00 89.81 82 LEU A O 1
ATOM 671 N N . GLU A 1 83 ? 5.543 -7.966 3.798 1.00 92.38 83 GLU A N 1
ATOM 672 C CA . GLU A 1 83 ? 5.728 -9.067 4.747 1.00 92.38 83 GLU A CA 1
ATOM 673 C C . GLU A 1 83 ? 5.778 -8.566 6.195 1.00 92.38 83 GLU A C 1
ATOM 675 O O . GLU A 1 83 ? 5.077 -9.097 7.063 1.00 92.38 83 GLU A O 1
ATOM 680 N N . LYS A 1 84 ? 6.525 -7.486 6.464 1.00 89.69 84 LYS A N 1
ATOM 681 C CA . LYS A 1 84 ? 6.563 -6.846 7.791 1.00 89.69 84 LYS A CA 1
ATOM 682 C C . LYS A 1 84 ? 5.181 -6.353 8.214 1.00 89.69 84 LYS A C 1
ATOM 684 O O . LYS A 1 84 ? 4.758 -6.565 9.355 1.00 89.69 84 LYS A O 1
ATOM 689 N N . ARG A 1 85 ? 4.441 -5.724 7.298 1.00 86.44 85 ARG A N 1
ATOM 690 C CA . ARG A 1 85 ? 3.075 -5.244 7.554 1.00 86.44 85 ARG A CA 1
ATOM 691 C C . ARG A 1 85 ? 2.107 -6.391 7.838 1.00 86.44 85 ARG A C 1
ATOM 693 O O . ARG A 1 85 ? 1.284 -6.261 8.749 1.00 86.44 85 ARG A O 1
ATOM 700 N N . LEU A 1 86 ? 2.215 -7.496 7.102 1.00 85.06 86 LEU A N 1
ATOM 701 C CA . LEU A 1 86 ? 1.409 -8.698 7.304 1.00 85.06 86 LEU A CA 1
ATOM 702 C C . LEU A 1 86 ? 1.710 -9.335 8.665 1.00 85.06 86 LEU A C 1
ATOM 704 O O . LEU A 1 86 ? 0.785 -9.580 9.433 1.00 85.06 86 LEU A O 1
ATOM 708 N N . HIS A 1 87 ? 2.985 -9.475 9.030 1.00 85.50 87 HIS A N 1
ATOM 709 C CA . HIS A 1 87 ? 3.386 -10.011 10.331 1.00 85.50 87 HIS A CA 1
ATOM 710 C C . HIS A 1 87 ? 2.816 -9.198 11.505 1.00 85.50 87 HIS A C 1
ATOM 712 O O . HIS A 1 87 ? 2.234 -9.751 12.441 1.00 85.50 87 HIS A O 1
ATOM 718 N N . CYS A 1 88 ? 2.902 -7.866 11.434 1.00 78.56 88 CYS A N 1
ATOM 719 C CA . CYS A 1 88 ? 2.288 -6.981 12.425 1.00 78.56 88 CYS A CA 1
ATOM 720 C C . CYS A 1 88 ? 0.757 -7.125 12.465 1.00 78.56 88 CYS A C 1
ATOM 722 O O . CYS A 1 88 ? 0.149 -7.030 13.531 1.00 78.56 88 CYS A O 1
ATOM 724 N N . SER A 1 89 ? 0.116 -7.356 11.317 1.00 82.38 89 SER A N 1
ATOM 725 C CA . SER A 1 89 ? -1.320 -7.636 11.244 1.00 82.38 89 SER A CA 1
ATOM 726 C C . SER A 1 89 ? -1.680 -8.960 11.921 1.00 82.38 89 SER A C 1
ATOM 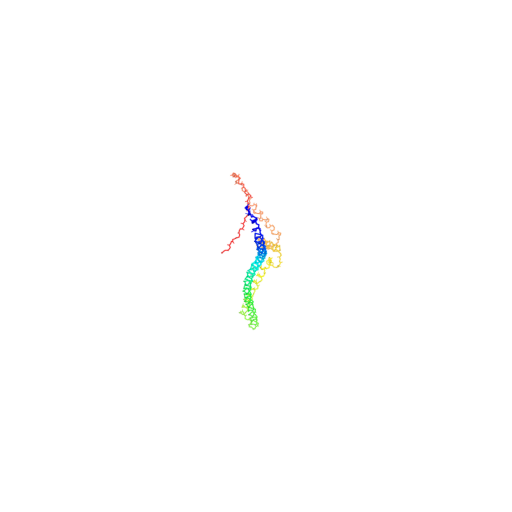728 O O . SER A 1 89 ? -2.628 -9.009 12.705 1.00 82.38 89 SER A O 1
ATOM 730 N N . ASP A 1 90 ? -0.898 -10.011 11.693 1.00 81.44 90 ASP A N 1
ATOM 731 C CA . ASP A 1 90 ? -1.107 -11.333 12.284 1.00 81.44 90 ASP A CA 1
ATOM 732 C C . ASP A 1 90 ? -0.945 -11.317 13.806 1.00 81.44 90 ASP A C 1
ATOM 734 O O . ASP A 1 90 ? -1.7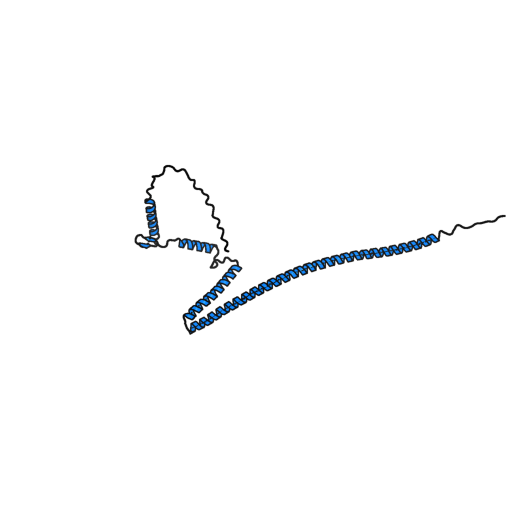21 -11.941 14.527 1.00 81.44 90 ASP A O 1
ATOM 738 N N . ILE A 1 91 ? 0.027 -10.564 14.326 1.00 78.56 91 ILE A N 1
ATOM 739 C CA . ILE A 1 91 ? 0.173 -10.370 15.775 1.00 78.56 91 ILE A CA 1
ATOM 740 C C . ILE A 1 91 ? -1.075 -9.686 16.351 1.00 78.56 91 ILE A C 1
ATOM 742 O O . ILE A 1 91 ? -1.611 -10.130 17.368 1.00 78.56 91 ILE A O 1
ATOM 746 N N . ARG A 1 92 ? -1.577 -8.635 15.688 1.00 80.50 92 ARG A N 1
ATOM 747 C CA . ARG A 1 92 ? -2.778 -7.910 16.135 1.00 80.50 92 ARG A CA 1
ATOM 748 C C . ARG A 1 92 ? -4.034 -8.777 16.095 1.00 80.50 92 ARG A C 1
ATOM 750 O O . ARG A 1 92 ? -4.833 -8.723 17.026 1.00 80.50 92 ARG A O 1
ATOM 757 N N . THR A 1 93 ? -4.218 -9.581 15.049 1.00 83.38 93 THR A N 1
ATOM 758 C CA . THR A 1 93 ? -5.378 -10.483 14.939 1.00 83.38 93 THR A CA 1
ATOM 759 C C . THR A 1 93 ? -5.334 -11.588 15.990 1.00 83.38 93 THR A C 1
ATOM 761 O O . THR A 1 93 ? -6.354 -11.846 16.624 1.00 83.38 93 THR A O 1
ATOM 764 N N . LYS A 1 94 ? -4.157 -12.165 16.267 1.00 83.12 94 LYS A N 1
ATOM 765 C CA . LYS A 1 94 ? -3.972 -13.129 17.365 1.00 83.12 94 LYS A CA 1
ATOM 766 C C . LYS A 1 94 ? -4.287 -12.514 18.731 1.00 83.12 94 LYS A C 1
ATOM 768 O O . LYS A 1 94 ? -5.005 -13.127 19.512 1.00 83.12 94 LYS A O 1
ATOM 773 N N . GLY A 1 95 ? -3.810 -11.297 19.007 1.00 86.88 95 GLY A N 1
ATOM 774 C CA . GLY A 1 95 ? -4.129 -10.589 20.255 1.00 86.88 95 GLY A CA 1
ATOM 775 C C . GLY A 1 95 ? -5.623 -10.281 20.403 1.00 86.88 95 GLY A C 1
ATOM 776 O O . GLY A 1 95 ? -6.187 -10.403 21.488 1.00 86.88 95 GLY A O 1
ATOM 777 N N . HIS A 1 96 ? -6.296 -9.950 19.300 1.00 89.81 96 HIS A N 1
ATOM 778 C CA . HIS A 1 96 ? -7.743 -9.748 19.287 1.00 89.81 96 HIS A CA 1
ATOM 779 C C . HIS A 1 96 ? -8.515 -11.039 19.599 1.00 89.81 96 HIS A C 1
ATOM 781 O O . HIS A 1 96 ? -9.412 -11.016 20.437 1.00 89.81 96 HIS A O 1
ATOM 787 N N . GLN A 1 97 ? -8.122 -12.165 18.993 1.00 90.69 97 GLN A N 1
ATOM 788 C CA . GLN A 1 97 ? -8.720 -13.480 19.260 1.00 90.69 97 GLN A CA 1
ATOM 789 C C . GLN A 1 97 ? -8.529 -13.915 20.717 1.00 90.69 97 GLN A C 1
ATOM 791 O O . GLN A 1 97 ? -9.472 -14.394 21.338 1.00 90.69 97 GLN A O 1
ATOM 796 N N . GLN A 1 98 ? -7.345 -13.684 21.292 1.00 92.50 98 GLN A N 1
ATOM 797 C CA . GLN A 1 98 ? -7.083 -13.972 22.706 1.00 92.50 98 GLN A CA 1
ATOM 798 C C . GLN A 1 98 ? -8.045 -13.213 23.628 1.00 92.50 98 GLN A C 1
ATOM 800 O O . GLN A 1 98 ? -8.645 -13.814 24.514 1.00 92.50 98 GLN A O 1
ATOM 805 N N . LEU A 1 99 ? -8.263 -11.917 23.378 1.00 91.62 99 LEU A N 1
ATOM 806 C CA . LEU A 1 99 ? -9.216 -11.121 24.155 1.00 91.62 99 LEU A CA 1
ATOM 807 C C . LEU A 1 99 ? -10.661 -11.618 24.001 1.00 91.62 99 LEU A C 1
ATOM 809 O O . LEU A 1 99 ? -11.413 -11.611 24.976 1.00 91.62 99 LEU A O 1
ATOM 813 N N . GLU A 1 100 ? -11.066 -12.057 22.807 1.00 93.50 100 GLU A N 1
ATOM 814 C CA . GLU A 1 100 ? -12.387 -12.664 22.605 1.00 93.50 100 GLU A CA 1
ATOM 815 C C . GLU A 1 100 ? -12.548 -13.966 23.391 1.00 93.50 100 GLU A C 1
ATOM 817 O O . GLU A 1 100 ? -13.595 -14.191 24.003 1.00 93.50 100 GLU A O 1
ATOM 822 N N . ASP A 1 101 ? -11.528 -14.820 23.383 1.00 94.62 101 ASP A N 1
ATOM 823 C CA . ASP A 1 101 ? -11.559 -16.106 24.074 1.00 94.62 101 ASP A CA 1
ATOM 824 C C . ASP A 1 101 ? -11.536 -15.931 25.598 1.00 94.62 101 ASP A C 1
ATOM 826 O O . ASP A 1 101 ? -12.319 -16.581 26.297 1.00 94.62 101 ASP A O 1
ATOM 830 N N . ASP A 1 102 ? -10.763 -14.973 26.112 1.00 93.06 102 ASP A N 1
ATOM 831 C CA . ASP A 1 102 ? -10.771 -14.593 27.528 1.00 93.06 102 ASP A CA 1
ATOM 832 C C . ASP A 1 102 ? -12.142 -14.049 27.963 1.00 93.06 102 ASP A C 1
ATOM 834 O O . ASP A 1 102 ? -12.648 -14.392 29.038 1.00 93.06 102 ASP A O 1
ATOM 838 N N . ILE A 1 103 ? -12.796 -13.237 27.120 1.00 94.06 103 ILE A N 1
ATOM 839 C CA . ILE A 1 103 ? -14.163 -12.760 27.376 1.00 94.06 103 ILE A CA 1
ATOM 840 C C . ILE A 1 103 ? -15.142 -13.937 27.411 1.00 94.06 103 ILE A C 1
ATOM 842 O O . ILE A 1 103 ? -15.947 -14.013 28.342 1.00 94.06 103 ILE A O 1
ATOM 846 N N . LYS A 1 104 ? -15.074 -14.873 26.453 1.00 94.69 104 LYS A N 1
ATOM 847 C CA . LYS A 1 104 ? -15.939 -16.069 26.433 1.00 94.69 104 LYS A CA 1
ATOM 848 C C . LYS A 1 104 ? -15.735 -16.918 27.691 1.00 94.69 104 LYS A C 1
ATOM 850 O O . LYS A 1 1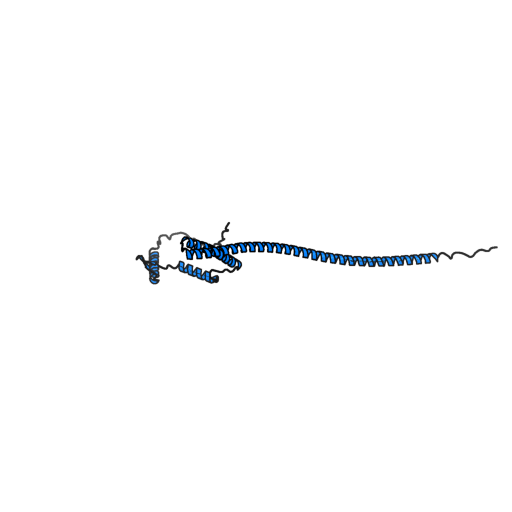04 ? -16.716 -17.329 28.315 1.00 94.69 104 LYS A O 1
ATOM 855 N N . ALA A 1 105 ? -14.487 -17.141 28.104 1.00 93.56 105 ALA A N 1
ATOM 856 C CA . ALA A 1 105 ? -14.158 -17.897 29.309 1.00 93.56 105 ALA A CA 1
ATOM 857 C C . ALA A 1 105 ? -14.706 -17.218 30.578 1.00 93.56 105 ALA A C 1
ATOM 859 O O . ALA A 1 105 ? -15.360 -17.866 31.402 1.00 93.56 105 ALA A O 1
ATOM 860 N N . LEU A 1 106 ? -14.522 -15.899 30.712 1.00 92.25 106 LEU A N 1
ATOM 861 C CA . LEU A 1 106 ? -15.058 -15.134 31.840 1.00 92.25 106 LEU A CA 1
ATOM 862 C C . LEU A 1 106 ? -16.585 -15.036 31.829 1.00 92.25 106 LEU A C 1
ATOM 864 O O . LEU A 1 106 ? -17.191 -14.995 32.897 1.00 92.25 106 LEU A O 1
ATOM 868 N N . GLU A 1 107 ? -17.235 -15.025 30.666 1.00 93.12 107 GLU A N 1
ATOM 869 C CA . GLU A 1 107 ? -18.695 -15.082 30.567 1.00 93.12 107 GLU A CA 1
ATOM 870 C C . GLU A 1 107 ? -19.249 -16.409 31.090 1.00 93.12 107 GLU A C 1
ATOM 872 O O . GLU A 1 107 ? -20.246 -16.411 31.817 1.00 93.12 107 GLU A O 1
ATOM 877 N N . VAL A 1 108 ? -18.594 -17.530 30.775 1.00 93.44 108 VAL A N 1
ATOM 878 C CA . VAL A 1 108 ? -18.953 -18.845 31.325 1.00 93.44 108 VAL A CA 1
ATOM 879 C C . VAL A 1 108 ? -18.743 -18.864 32.840 1.00 93.44 108 VAL A C 1
ATOM 881 O O . VAL A 1 108 ? -19.660 -19.236 33.575 1.00 93.44 108 VAL A O 1
ATOM 884 N N . ALA A 1 109 ? -17.594 -18.383 33.324 1.00 89.69 109 ALA A N 1
ATOM 885 C CA . ALA A 1 109 ? -17.311 -18.291 34.756 1.00 89.69 109 ALA A CA 1
ATOM 886 C C . ALA A 1 109 ? -18.303 -17.368 35.491 1.00 89.69 109 ALA A C 1
ATOM 888 O O . ALA A 1 109 ? -18.756 -17.686 36.590 1.00 89.69 109 ALA A O 1
ATOM 889 N N . GLN A 1 110 ? -18.712 -16.255 34.871 1.00 91.25 110 GLN A N 1
ATOM 890 C CA . GLN A 1 110 ? -19.723 -15.346 35.414 1.00 91.25 110 GLN A CA 1
ATOM 891 C C . GLN A 1 110 ? -21.096 -16.015 35.511 1.00 91.25 110 GLN A C 1
ATOM 893 O O . GLN A 1 110 ? -21.797 -15.795 36.498 1.00 91.25 110 GLN A O 1
ATOM 898 N N . ARG A 1 111 ? -21.489 -16.819 34.514 1.00 89.12 111 ARG A N 1
ATOM 899 C CA . ARG A 1 111 ? -22.751 -17.578 34.545 1.00 89.12 111 ARG A CA 1
ATOM 900 C C . ARG A 1 111 ? -22.762 -18.623 35.662 1.00 89.12 111 ARG A C 1
ATOM 902 O O . ARG A 1 111 ? -23.820 -18.876 36.221 1.00 89.12 111 ARG A O 1
ATOM 909 N N . GLN A 1 112 ? -21.606 -19.203 35.984 1.00 90.19 112 GLN A N 1
ATOM 910 C CA . GLN A 1 112 ? -21.472 -20.233 37.017 1.00 90.19 112 GLN A CA 1
ATOM 911 C C . GLN A 1 112 ? -21.358 -19.652 38.435 1.00 90.19 112 GLN A C 1
ATOM 913 O O . GLN A 1 112 ? -22.059 -20.103 39.335 1.00 90.19 112 GLN A O 1
ATOM 918 N N . ALA A 1 113 ? -20.482 -18.665 38.646 1.00 86.12 113 ALA A N 1
ATOM 919 C CA . ALA A 1 113 ? -20.125 -18.172 39.980 1.00 86.12 113 ALA A CA 1
ATOM 920 C C . ALA A 1 113 ? -20.784 -16.834 40.360 1.00 86.12 113 ALA A C 1
ATOM 922 O O . ALA A 1 113 ? -20.826 -16.487 41.537 1.00 86.12 113 ALA A O 1
ATOM 923 N N . GLY A 1 114 ? -21.264 -16.044 39.390 1.00 80.12 114 GLY A N 1
ATOM 924 C CA . GLY A 1 114 ? -21.986 -14.790 39.647 1.00 80.12 114 GLY A CA 1
ATOM 925 C C . GLY A 1 114 ? -21.202 -13.697 40.392 1.00 80.12 114 GLY A C 1
ATOM 926 O O . GLY A 1 114 ? -21.807 -12.734 40.861 1.00 80.12 114 GLY A O 1
ATOM 927 N N . SER A 1 115 ? -19.874 -13.804 40.509 1.00 88.19 115 SER A N 1
ATOM 928 C CA . SER A 1 115 ? -19.065 -12.903 41.339 1.00 88.19 115 SER A CA 1
ATOM 929 C C . SER A 1 115 ? -18.996 -11.471 40.783 1.00 88.19 115 SER A C 1
ATOM 931 O O . SER A 1 115 ? -19.028 -11.220 39.575 1.00 88.19 115 SER A O 1
ATOM 933 N N . LEU A 1 116 ? -18.878 -10.487 41.679 1.00 87.56 116 LEU A N 1
ATOM 934 C CA . LEU A 1 116 ? -18.626 -9.089 41.307 1.00 87.56 116 LEU A CA 1
ATOM 935 C C . LEU A 1 116 ? -17.215 -8.892 40.734 1.00 87.56 116 LEU A C 1
ATOM 937 O O . LEU A 1 116 ? -17.016 -8.005 39.902 1.00 87.56 116 LEU A O 1
ATOM 941 N N . ALA A 1 117 ? -16.246 -9.711 41.154 1.00 88.25 117 ALA A N 1
ATOM 942 C CA . ALA A 1 117 ? -14.872 -9.640 40.663 1.00 88.25 117 ALA A CA 1
ATOM 943 C C . ALA A 1 117 ? -14.787 -10.034 39.180 1.00 88.25 117 ALA A C 1
ATOM 945 O O . ALA A 1 117 ? -14.235 -9.284 38.375 1.00 88.25 117 ALA A O 1
ATOM 946 N N . THR A 1 118 ? -15.431 -11.142 38.806 1.00 87.94 118 THR A N 1
ATOM 947 C CA . THR A 1 118 ? -15.515 -11.621 37.419 1.00 87.94 118 THR A CA 1
ATOM 948 C C . THR A 1 118 ? -16.261 -10.623 36.534 1.00 87.94 118 THR A C 1
ATOM 950 O O . THR A 1 118 ? -15.811 -10.326 35.431 1.00 87.94 118 THR A O 1
ATOM 953 N N . ARG A 1 119 ? -17.321 -9.977 37.043 1.00 89.62 119 ARG A N 1
ATOM 954 C CA . ARG A 1 119 ? -18.045 -8.929 36.304 1.00 89.62 119 ARG A CA 1
ATOM 955 C C . ARG A 1 119 ? -17.170 -7.708 36.015 1.00 89.62 119 ARG A C 1
ATOM 957 O O . ARG A 1 119 ? -17.232 -7.170 34.911 1.00 89.62 119 ARG A O 1
ATOM 964 N N . ARG A 1 120 ? -16.354 -7.271 36.982 1.00 91.00 120 ARG A N 1
ATOM 965 C CA . ARG A 1 120 ? -15.403 -6.161 36.791 1.00 91.00 120 ARG A CA 1
ATOM 966 C C . ARG A 1 120 ? -14.347 -6.513 35.745 1.00 91.00 120 ARG A C 1
ATOM 968 O O . ARG A 1 120 ? -14.130 -5.726 34.829 1.00 91.00 120 ARG A O 1
ATOM 975 N N . GLN A 1 121 ? -13.759 -7.706 35.823 1.00 91.19 121 GLN A N 1
ATOM 976 C CA . GLN A 1 121 ? -12.784 -8.180 34.833 1.00 91.19 121 GLN A CA 1
ATOM 977 C C . GLN A 1 121 ? -13.380 -8.227 33.421 1.00 91.19 121 GLN A C 1
ATOM 979 O O . GLN A 1 121 ? -12.785 -7.708 32.481 1.00 91.19 121 GLN A O 1
ATOM 984 N N . LEU A 1 122 ? -14.607 -8.730 33.289 1.00 92.19 122 LEU A N 1
ATOM 985 C CA . LEU A 1 122 ? -15.341 -8.787 32.026 1.00 92.19 122 LEU A CA 1
ATOM 986 C C . LEU A 1 122 ? -15.576 -7.381 31.442 1.00 92.19 122 LEU A C 1
ATOM 988 O O . LEU A 1 122 ? -15.385 -7.153 30.248 1.00 92.19 122 LEU A O 1
ATOM 992 N N . THR A 1 123 ? -15.934 -6.399 32.280 1.00 92.62 123 THR A N 1
ATOM 993 C CA . THR A 1 123 ? -16.052 -5.005 31.819 1.00 92.62 123 THR A CA 1
ATOM 994 C C . THR A 1 123 ? -14.722 -4.413 31.365 1.00 92.62 123 THR A C 1
ATOM 996 O O . THR A 1 123 ? -14.716 -3.640 30.411 1.00 92.62 123 THR A O 1
ATOM 999 N N . THR A 1 124 ? -13.607 -4.777 32.002 1.00 93.31 124 THR A N 1
ATOM 1000 C CA . THR A 1 124 ? -12.270 -4.315 31.608 1.00 93.31 124 THR A CA 1
ATOM 1001 C C . THR A 1 124 ? -11.855 -4.906 30.263 1.00 93.31 124 THR A C 1
ATOM 1003 O O . THR A 1 124 ? -11.502 -4.145 29.366 1.00 93.31 124 THR A O 1
ATOM 1006 N N . LEU A 1 125 ? -11.981 -6.225 30.075 1.00 92.25 125 LEU A N 1
ATOM 1007 C CA . LEU A 1 125 ? -11.641 -6.876 28.804 1.00 92.25 125 LEU A CA 1
ATOM 1008 C C . LEU A 1 125 ? -12.514 -6.377 27.648 1.00 92.25 125 LEU A C 1
ATOM 1010 O O . LEU A 1 125 ? -12.006 -6.072 26.575 1.00 92.25 125 LEU A O 1
ATOM 1014 N N . ARG A 1 126 ? -13.823 -6.193 27.869 1.00 92.75 126 ARG A N 1
ATOM 1015 C CA . ARG A 1 126 ? -14.711 -5.609 26.848 1.00 92.75 126 ARG A CA 1
ATOM 1016 C C . ARG A 1 126 ? -14.316 -4.184 26.467 1.00 92.75 126 ARG A C 1
ATOM 1018 O O . ARG A 1 126 ? -14.490 -3.812 25.313 1.00 92.75 126 ARG A O 1
ATOM 1025 N N . LYS A 1 127 ? -13.817 -3.379 27.411 1.00 92.69 127 LYS A N 1
ATOM 1026 C CA . LYS A 1 127 ? -13.294 -2.038 27.103 1.00 92.69 127 LYS A CA 1
ATOM 1027 C C . LYS A 1 127 ? -12.023 -2.118 26.260 1.00 92.69 127 LYS A C 1
ATOM 1029 O O . LYS A 1 127 ? -11.912 -1.369 25.303 1.00 92.69 127 LYS A O 1
ATOM 1034 N N . GLN A 1 128 ? -11.109 -3.031 26.586 1.00 90.31 128 GLN A N 1
ATOM 1035 C CA . GLN A 1 128 ? -9.884 -3.243 25.806 1.00 90.31 128 GLN A CA 1
ATOM 1036 C C . GLN A 1 128 ? -10.189 -3.710 24.379 1.00 90.31 128 GLN A C 1
ATOM 1038 O O . GLN A 1 128 ? -9.614 -3.186 23.433 1.00 90.31 128 GLN A O 1
ATOM 1043 N N . LEU A 1 129 ? -11.137 -4.637 24.214 1.00 92.31 129 LEU A N 1
ATOM 1044 C CA . LEU A 1 129 ? -11.564 -5.095 22.893 1.00 92.31 129 LEU A CA 1
ATOM 1045 C C . LEU A 1 129 ? -12.204 -3.962 22.077 1.00 92.31 129 LEU A C 1
ATOM 1047 O O . LEU A 1 129 ? -11.832 -3.764 20.927 1.00 92.31 129 LEU A O 1
ATOM 1051 N N . ARG A 1 130 ? -13.092 -3.165 22.689 1.00 91.00 130 ARG A N 1
ATOM 1052 C CA . ARG A 1 130 ? -13.669 -1.984 22.025 1.00 91.00 130 ARG A CA 1
ATOM 1053 C C . ARG A 1 130 ? -12.614 -0.971 21.608 1.00 91.00 130 ARG A C 1
ATOM 1055 O O . ARG A 1 130 ? -12.713 -0.478 20.500 1.00 91.00 130 ARG A O 1
ATOM 1062 N N . ALA A 1 131 ? -11.615 -0.702 22.448 1.00 88.06 131 ALA A N 1
ATOM 1063 C CA . ALA A 1 131 ? -10.530 0.210 22.095 1.00 88.06 131 ALA A CA 1
ATOM 1064 C C . ALA A 1 131 ? -9.772 -0.274 20.845 1.00 88.06 131 ALA A C 1
ATOM 1066 O O . ALA A 1 131 ? -9.534 0.504 19.933 1.00 88.06 131 ALA A O 1
ATOM 1067 N N . LEU A 1 132 ? -9.481 -1.578 20.743 1.00 88.25 132 LEU A N 1
ATOM 1068 C CA . LEU A 1 132 ? -8.854 -2.141 19.540 1.00 88.25 132 LEU A CA 1
ATOM 1069 C C . LEU A 1 132 ? -9.745 -2.044 18.295 1.00 88.25 132 LEU A C 1
ATOM 1071 O O . LEU A 1 132 ? -9.236 -1.890 17.186 1.00 88.25 132 LEU A O 1
ATOM 1075 N N . ASP A 1 133 ? -11.060 -2.176 18.449 1.00 87.88 133 ASP A N 1
ATOM 1076 C CA . ASP A 1 133 ? -11.999 -2.048 17.332 1.00 87.88 133 ASP A CA 1
ATOM 1077 C C . ASP A 1 133 ? -12.222 -0.586 16.925 1.00 87.88 133 ASP A C 1
ATOM 1079 O O . ASP A 1 133 ? -12.348 -0.302 15.734 1.00 87.88 133 ASP A O 1
ATOM 1083 N N . GLU A 1 134 ? -12.198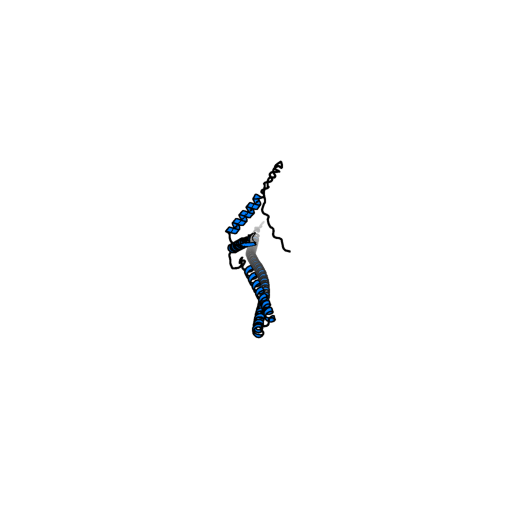 0.337 17.887 1.00 86.25 134 GLU A N 1
ATOM 1084 C CA . GLU A 1 134 ? -12.169 1.783 17.663 1.00 86.25 134 GLU A CA 1
ATOM 1085 C C . GLU A 1 134 ? -10.901 2.171 16.892 1.00 86.25 134 GLU A C 1
ATOM 1087 O O . GLU A 1 134 ? -11.022 2.761 15.823 1.00 86.25 134 GLU A O 1
ATOM 1092 N N . ASP A 1 135 ? -9.715 1.721 17.315 1.00 84.06 135 ASP A N 1
ATOM 1093 C CA . ASP A 1 135 ? -8.447 1.968 16.608 1.00 84.06 135 ASP A CA 1
ATOM 1094 C C . ASP A 1 135 ? -8.480 1.452 15.155 1.00 84.06 135 ASP A C 1
ATOM 1096 O O . ASP A 1 135 ? -8.032 2.123 14.219 1.00 84.06 135 ASP A O 1
ATOM 1100 N N . LYS A 1 136 ? -9.034 0.250 14.927 1.00 85.69 136 LYS A N 1
ATOM 1101 C CA . LYS A 1 136 ? -9.214 -0.298 13.569 1.00 85.69 136 LYS A CA 1
ATOM 1102 C C . LYS A 1 136 ? -10.183 0.545 12.746 1.00 85.69 136 LYS A C 1
ATOM 1104 O O . LYS A 1 136 ? -9.930 0.770 11.561 1.00 85.69 136 LYS A O 1
ATOM 1109 N N . ALA A 1 137 ? -11.293 0.973 13.346 1.00 82.19 137 ALA A N 1
ATOM 1110 C CA . ALA A 1 137 ? -12.283 1.807 12.683 1.00 82.19 137 ALA A CA 1
ATOM 1111 C C . ALA A 1 137 ? -11.690 3.175 12.325 1.00 82.19 137 ALA A C 1
ATOM 1113 O O . ALA A 1 137 ? -11.842 3.619 11.190 1.00 82.19 137 ALA A O 1
ATOM 1114 N N . GLU A 1 138 ? -10.949 3.803 13.237 1.00 81.25 138 GLU A N 1
ATOM 1115 C CA . GLU A 1 138 ? -10.230 5.056 13.003 1.00 81.25 138 GLU A CA 1
ATOM 1116 C C . GLU A 1 138 ? -9.213 4.922 11.869 1.00 81.25 138 GLU A C 1
ATOM 1118 O O . GLU A 1 138 ? -9.191 5.746 10.952 1.00 81.25 138 GLU A O 1
ATOM 1123 N N . TYR A 1 139 ? -8.418 3.850 11.869 1.00 81.44 139 TYR A N 1
ATOM 1124 C CA . TYR A 1 139 ? -7.456 3.588 10.803 1.00 81.44 139 TYR A CA 1
ATOM 1125 C C . TYR A 1 139 ? -8.134 3.381 9.440 1.00 81.44 139 TYR A C 1
ATOM 1127 O O . TYR A 1 139 ? -7.689 3.934 8.431 1.00 81.44 139 TYR A O 1
ATOM 1135 N N . ALA A 1 140 ? -9.233 2.624 9.394 1.00 78.38 140 ALA A N 1
ATOM 1136 C CA . ALA A 1 140 ? -10.014 2.435 8.173 1.00 78.38 140 ALA A CA 1
ATOM 1137 C C . ALA A 1 140 ? -10.620 3.760 7.677 1.00 78.38 140 ALA A C 1
ATOM 1139 O O . ALA A 1 140 ? -10.550 4.066 6.486 1.00 78.38 140 ALA A O 1
ATOM 1140 N N . LEU A 1 141 ? -11.150 4.587 8.582 1.00 76.06 141 LEU A N 1
ATOM 1141 C CA . LEU A 1 141 ? -11.665 5.921 8.264 1.00 76.06 141 LEU A CA 1
ATOM 1142 C C . LEU A 1 141 ? -10.568 6.837 7.703 1.00 76.06 141 LEU A C 1
ATOM 1144 O O . LEU A 1 141 ? -10.795 7.531 6.708 1.00 76.06 141 LEU A O 1
ATOM 1148 N N . LEU A 1 142 ? -9.367 6.796 8.289 1.00 77.00 142 LEU A N 1
ATOM 1149 C CA . LEU A 1 142 ? -8.202 7.542 7.816 1.00 77.00 142 LEU A CA 1
ATOM 1150 C C . LEU A 1 142 ? -7.801 7.117 6.396 1.00 77.00 142 LEU A C 1
ATOM 1152 O O . LEU A 1 142 ? -7.601 7.977 5.534 1.00 77.00 142 LEU A O 1
ATOM 1156 N N . GLN A 1 143 ? -7.719 5.807 6.131 1.00 75.31 143 GLN A N 1
ATOM 1157 C CA . GLN A 1 143 ? -7.381 5.282 4.804 1.00 75.31 143 GLN A CA 1
ATOM 1158 C C . GLN A 1 143 ? -8.386 5.711 3.734 1.00 75.31 143 GLN A C 1
ATOM 1160 O O . GLN A 1 143 ? -7.997 6.081 2.626 1.00 75.31 143 GLN A O 1
ATOM 1165 N N . ILE A 1 144 ? -9.676 5.693 4.067 1.00 76.25 144 ILE A N 1
ATOM 1166 C CA . ILE A 1 144 ? -10.747 6.007 3.120 1.00 76.25 144 ILE A CA 1
ATOM 1167 C C . ILE A 1 144 ? -10.772 7.515 2.777 1.00 76.25 144 ILE A C 1
ATOM 1169 O O . ILE A 1 144 ? -11.450 7.916 1.830 1.00 76.25 144 ILE A O 1
ATOM 1173 N N . LYS A 1 145 ? -10.015 8.378 3.485 1.00 65.56 145 LYS A N 1
ATOM 1174 C CA . LYS A 1 145 ? -9.996 9.855 3.333 1.00 65.56 145 LYS A CA 1
ATOM 1175 C C . LYS A 1 145 ? -11.386 10.505 3.362 1.00 65.56 145 LYS A C 1
ATOM 1177 O O . LYS A 1 145 ? -11.530 11.698 3.077 1.00 65.56 145 LYS A O 1
ATOM 1182 N N . GLN A 1 146 ? -12.429 9.752 3.695 1.00 57.78 146 GLN A N 1
ATOM 1183 C CA . GLN A 1 146 ? -13.760 10.294 3.837 1.00 57.78 146 GLN A CA 1
ATOM 1184 C C . GLN A 1 146 ? -13.793 11.036 5.159 1.00 57.78 146 GLN A C 1
ATOM 1186 O O . GLN A 1 146 ? -13.553 10.468 6.220 1.00 57.78 146 GLN A O 1
ATOM 1191 N N . LYS A 1 147 ? -14.139 12.323 5.085 1.00 55.75 147 LYS A N 1
ATOM 1192 C CA . LYS A 1 147 ? -14.601 13.103 6.232 1.00 55.75 147 LYS A CA 1
ATOM 1193 C C . LYS A 1 147 ? -15.953 12.532 6.667 1.00 55.75 147 LYS A C 1
ATOM 1195 O O . LYS A 1 147 ? -17.000 13.117 6.402 1.00 55.75 147 LYS A O 1
ATOM 1200 N N . PHE A 1 148 ? -15.939 11.334 7.237 1.00 51.53 148 PHE A N 1
ATOM 1201 C CA . PHE A 1 148 ? -17.093 10.733 7.874 1.00 51.53 148 PHE A CA 1
ATOM 1202 C C . PHE A 1 148 ? -17.278 11.477 9.191 1.00 51.53 148 PHE A C 1
ATOM 1204 O O . PHE A 1 148 ? -16.645 11.194 10.202 1.00 51.53 148 PHE A O 1
ATOM 1211 N N . TYR A 1 149 ? -18.111 12.510 9.149 1.00 56.28 149 TYR A N 1
ATOM 1212 C CA . TYR A 1 149 ? -18.646 13.106 10.360 1.00 56.28 149 TYR A CA 1
ATOM 1213 C C . TYR A 1 149 ? -19.545 12.055 11.020 1.00 56.28 149 TYR A C 1
ATOM 1215 O O . TYR A 1 149 ? -20.289 11.355 10.321 1.00 56.28 149 TYR A O 1
ATOM 1223 N N . ALA A 1 150 ? -19.430 11.902 12.341 1.00 44.00 150 ALA A N 1
ATOM 1224 C CA . ALA A 1 150 ? -20.123 10.871 13.110 1.00 44.00 150 ALA A CA 1
ATOM 1225 C C . ALA A 1 150 ? -21.600 10.743 12.675 1.00 44.00 150 ALA A C 1
ATOM 1227 O O . ALA A 1 150 ? -22.349 11.720 12.700 1.00 44.00 150 ALA A O 1
ATOM 1228 N N . GLY A 1 151 ? -21.990 9.550 12.205 1.00 58.16 151 GLY A N 1
ATOM 1229 C CA . GLY A 1 151 ? -23.343 9.253 11.711 1.00 58.16 151 GLY A CA 1
ATOM 1230 C C . GLY A 1 151 ? -23.550 9.294 10.188 1.00 58.16 151 GLY A C 1
ATOM 1231 O O . GLY A 1 151 ? -24.687 9.184 9.743 1.00 58.16 151 GLY A O 1
ATOM 1232 N N . GLY A 1 152 ? -22.499 9.452 9.371 1.00 58.56 152 GLY A N 1
ATOM 1233 C CA . GLY A 1 152 ? -22.629 9.465 7.899 1.00 58.56 152 GLY A CA 1
ATOM 1234 C C . GLY A 1 152 ? -23.226 10.753 7.333 1.00 58.56 152 GLY A C 1
ATOM 1235 O O . GLY A 1 152 ? -23.646 10.816 6.177 1.00 58.56 152 GLY A O 1
ATOM 1236 N N . ASN A 1 153 ? -23.245 11.801 8.149 1.00 58.78 153 ASN A N 1
ATOM 1237 C CA . ASN A 1 153 ? -23.854 13.068 7.808 1.00 58.78 153 ASN A CA 1
ATOM 1238 C C . ASN A 1 153 ? -22.866 13.977 7.060 1.00 58.78 153 ASN A C 1
ATOM 1240 O O . ASN A 1 153 ? -21.705 14.120 7.437 1.00 58.78 153 ASN A O 1
ATOM 1244 N N . ARG A 1 154 ? -23.322 14.602 5.966 1.00 69.62 154 ARG A N 1
ATOM 1245 C CA . ARG A 1 154 ? -22.520 15.555 5.174 1.00 69.62 154 ARG A CA 1
ATOM 1246 C C . ARG A 1 154 ? -22.073 16.735 6.054 1.00 69.62 154 ARG A C 1
ATOM 1248 O O . ARG A 1 154 ? -22.767 17.083 7.005 1.00 69.62 154 ARG A O 1
ATOM 1255 N N . VAL A 1 155 ? -20.979 17.412 5.681 1.00 64.94 155 VAL A N 1
ATOM 1256 C CA . VAL A 1 155 ? -20.408 18.595 6.380 1.00 64.94 155 VAL A CA 1
ATOM 1257 C C . VAL A 1 155 ? -21.488 19.599 6.824 1.00 64.94 155 VAL A C 1
ATOM 1259 O O . VAL A 1 155 ? -21.456 20.103 7.944 1.00 64.94 155 VAL A O 1
ATOM 1262 N N . GLY A 1 156 ? -22.476 19.858 5.959 1.00 69.06 156 GLY A N 1
ATOM 1263 C CA . GLY A 1 156 ? -23.569 20.793 6.238 1.00 69.06 156 GLY A CA 1
ATOM 1264 C C . GLY A 1 156 ? -24.471 20.374 7.400 1.00 69.06 156 GLY A C 1
ATOM 1265 O O . GLY A 1 156 ? -24.966 21.232 8.120 1.00 69.06 156 GLY A O 1
ATOM 1266 N N . HIS A 1 157 ? -24.640 19.075 7.643 1.00 72.12 157 HIS A N 1
ATOM 1267 C CA . HIS A 1 157 ? -25.476 18.588 8.734 1.00 72.12 157 HIS A CA 1
ATOM 1268 C C . HIS A 1 157 ? -24.753 18.657 10.087 1.00 72.12 157 HIS A C 1
ATOM 1270 O O . HIS A 1 157 ? -25.399 18.941 11.092 1.00 72.12 157 HIS A O 1
ATOM 1276 N N . LEU A 1 158 ? -23.424 18.490 10.122 1.00 70.69 158 LEU A N 1
ATOM 1277 C CA . LEU A 1 158 ? -22.634 18.749 11.332 1.00 70.69 158 LEU A CA 1
ATOM 1278 C C . LEU A 1 158 ? -22.618 20.245 11.673 1.00 70.69 158 LEU A C 1
ATOM 1280 O O . LEU A 1 158 ? -22.764 20.608 12.837 1.00 70.69 158 LEU A O 1
ATOM 1284 N N . LEU A 1 159 ? -22.495 21.117 10.666 1.00 78.19 159 LEU A N 1
ATOM 1285 C CA . LEU A 1 159 ? -22.615 22.561 10.867 1.00 78.19 159 LEU A CA 1
ATOM 1286 C C . LEU A 1 159 ? -24.010 22.930 11.387 1.00 78.19 159 LEU A C 1
ATOM 1288 O O . LEU A 1 159 ? -24.111 23.641 12.381 1.00 78.19 159 LEU A O 1
ATOM 1292 N N . ALA A 1 160 ? -25.070 22.400 10.772 1.00 81.50 160 ALA A N 1
ATOM 1293 C CA . ALA A 1 160 ? -26.441 22.612 11.230 1.00 81.50 160 ALA A CA 1
ATOM 1294 C C . ALA A 1 160 ? -26.649 22.098 12.662 1.00 81.50 160 ALA A C 1
ATOM 1296 O O . ALA A 1 160 ? -27.201 22.814 13.488 1.00 81.50 160 ALA A O 1
ATOM 1297 N N . HIS A 1 161 ? -26.144 20.903 12.987 1.00 80.56 161 HIS A N 1
ATOM 1298 C CA . HIS A 1 161 ? -26.213 20.355 14.339 1.00 80.56 161 HIS A CA 1
ATOM 1299 C C . HIS A 1 161 ? -25.472 21.248 15.334 1.00 80.56 161 HIS A C 1
ATOM 1301 O O . HIS A 1 161 ? -26.032 21.591 16.364 1.00 80.56 161 HIS A O 1
ATOM 1307 N N . ARG A 1 162 ? -24.244 21.678 15.022 1.00 82.25 162 ARG A N 1
ATOM 1308 C CA . ARG A 1 162 ? -23.456 22.555 15.897 1.00 82.25 162 ARG A CA 1
ATOM 1309 C C . ARG A 1 162 ? -24.130 23.909 16.109 1.00 82.25 162 ARG A C 1
ATOM 1311 O O . ARG A 1 162 ? -24.150 24.383 17.237 1.00 82.25 162 ARG A O 1
ATOM 1318 N N . LEU A 1 163 ? -24.715 24.497 15.064 1.00 83.88 163 LEU A N 1
ATOM 1319 C CA . LEU A 1 163 ? -25.494 25.733 15.172 1.00 83.88 163 LEU A CA 1
ATOM 1320 C C . LEU A 1 163 ? -26.760 25.531 16.013 1.00 83.88 163 LEU A C 1
ATOM 1322 O O . LEU A 1 163 ? -27.065 26.380 16.842 1.00 83.88 163 LEU A O 1
ATOM 1326 N N . CYS A 1 164 ? -27.462 24.404 15.859 1.00 83.75 164 CYS A N 1
ATOM 1327 C CA . CYS A 1 164 ? -28.601 24.060 16.708 1.00 83.75 164 CYS A CA 1
ATOM 1328 C C . CYS A 1 164 ? -28.182 23.876 18.170 1.00 83.75 164 CYS A C 1
ATOM 1330 O O . CYS A 1 164 ? -28.818 24.457 19.041 1.00 83.75 164 CYS A O 1
ATOM 1332 N N . THR A 1 165 ? -27.104 23.132 18.444 1.00 85.12 165 THR A N 1
ATOM 1333 C CA . THR A 1 165 ? -26.584 22.929 19.804 1.00 85.12 165 THR A CA 1
ATOM 1334 C C . THR A 1 165 ? -26.170 24.257 20.433 1.00 85.12 165 THR A C 1
ATOM 1336 O O . THR A 1 165 ? -26.606 24.569 21.535 1.00 85.12 165 THR A O 1
ATOM 1339 N N . GLN A 1 166 ? -25.422 25.088 19.707 1.00 84.69 166 GLN A N 1
ATOM 1340 C CA . GLN A 1 166 ? -24.998 26.407 20.177 1.00 84.69 166 GLN A CA 1
ATOM 1341 C C . GLN A 1 166 ? -26.194 27.339 20.433 1.00 84.69 166 GLN A C 1
ATOM 1343 O O . GLN A 1 166 ? -26.240 28.024 21.452 1.00 84.69 166 GLN A O 1
ATOM 1348 N N . ALA A 1 167 ? -27.199 27.333 19.553 1.00 82.44 167 ALA A N 1
ATOM 1349 C CA . ALA A 1 167 ? -28.430 28.093 19.758 1.00 82.44 167 ALA A CA 1
ATOM 1350 C C . ALA A 1 167 ? -29.220 27.598 20.982 1.00 82.44 167 ALA A C 1
ATOM 1352 O O . ALA A 1 167 ? -29.804 28.407 21.698 1.00 82.44 167 ALA A O 1
ATOM 1353 N N . THR A 1 168 ? -29.227 26.287 21.253 1.00 82.38 168 THR A N 1
ATOM 1354 C CA . THR A 1 168 ? -29.857 25.733 22.461 1.00 82.38 168 THR A CA 1
ATOM 1355 C C . THR A 1 168 ? -29.059 25.998 23.733 1.00 82.38 168 THR A C 1
ATOM 1357 O O . THR A 1 168 ? -29.669 26.232 24.767 1.00 82.38 168 THR A O 1
ATOM 1360 N N . GLU A 1 169 ? -27.725 26.018 23.672 1.00 82.88 169 GLU A N 1
ATOM 1361 C CA . GLU A 1 169 ? -26.858 26.349 24.813 1.00 82.88 169 GLU A CA 1
ATOM 1362 C C . GLU A 1 169 ? -27.033 27.804 25.256 1.00 82.88 169 GLU A C 1
ATOM 1364 O O . GLU A 1 169 ? -26.983 28.103 26.446 1.00 82.88 169 GLU A O 1
ATOM 1369 N N . TRP A 1 170 ? -27.261 28.717 24.309 1.00 77.88 170 TRP A N 1
ATOM 1370 C CA . TRP A 1 170 ? -27.502 30.134 24.601 1.00 77.88 170 TRP A CA 1
ATOM 1371 C C . TRP A 1 170 ? -28.955 30.443 24.962 1.00 77.88 170 TRP A C 1
ATOM 1373 O O . TRP A 1 170 ? -29.270 31.564 25.366 1.00 77.88 170 TRP A O 1
ATOM 1383 N N . ARG A 1 171 ? -29.859 29.469 24.828 1.00 78.94 171 ARG A N 1
ATOM 1384 C CA . ARG A 1 171 ? -31.260 29.647 25.188 1.00 78.94 171 ARG A CA 1
ATOM 1385 C C . ARG A 1 171 ? -31.409 29.553 26.704 1.00 78.94 171 ARG A C 1
ATOM 1387 O O . ARG A 1 171 ? -31.249 28.490 27.294 1.00 78.94 171 ARG A O 1
ATOM 1394 N N . VAL A 1 172 ? -31.791 30.662 27.329 1.00 78.00 172 VAL A N 1
ATOM 1395 C CA . VAL A 1 172 ? -32.178 30.682 28.744 1.00 78.00 172 VAL A CA 1
ATOM 1396 C C . VAL A 1 172 ? -33.500 29.925 28.889 1.00 78.00 172 VAL A C 1
ATOM 1398 O O . VAL A 1 172 ? -34.534 30.396 28.422 1.00 78.00 172 VAL A O 1
ATOM 1401 N N . ALA A 1 173 ? -33.452 28.726 29.474 1.00 75.69 173 ALA A N 1
ATOM 1402 C CA . ALA A 1 173 ? -34.624 27.862 29.632 1.00 75.69 173 ALA A CA 1
ATOM 1403 C C . ALA A 1 173 ? -35.581 28.381 30.713 1.00 75.69 173 ALA A C 1
ATOM 1405 O O . ALA A 1 173 ? -36.787 28.454 30.483 1.00 75.69 173 ALA A O 1
ATOM 1406 N N . ASP A 1 174 ? -35.019 28.815 31.845 1.00 81.69 174 ASP A N 1
ATOM 1407 C CA . ASP A 1 174 ? -35.768 29.224 33.028 1.00 81.69 174 ASP A CA 1
ATOM 1408 C C . ASP A 1 174 ? -35.240 30.561 33.548 1.00 81.69 174 ASP A C 1
ATOM 1410 O O . ASP A 1 174 ? -34.030 30.758 33.686 1.00 81.69 174 ASP A O 1
ATOM 1414 N N . LEU A 1 175 ? -36.152 31.470 33.888 1.00 80.00 175 LEU A N 1
ATOM 1415 C CA . LEU A 1 175 ? -35.825 32.688 34.621 1.00 80.00 175 LEU A CA 1
ATOM 1416 C C . LEU A 1 175 ? -36.362 32.605 36.038 1.00 80.00 175 LEU A C 1
ATOM 1418 O O . LEU A 1 175 ? -37.498 32.188 36.280 1.00 80.00 175 LEU A O 1
ATOM 1422 N N . ARG A 1 176 ? -35.538 33.060 36.980 1.00 83.44 176 ARG A N 1
ATOM 1423 C CA . ARG A 1 176 ? -35.928 33.215 38.375 1.00 83.44 176 ARG A CA 1
ATOM 1424 C C . ARG A 1 176 ? -36.554 34.586 38.569 1.00 83.44 176 ARG A C 1
ATOM 1426 O O . ARG A 1 176 ? -35.880 35.602 38.425 1.00 83.44 176 ARG A O 1
ATOM 1433 N N . LEU A 1 177 ? -37.832 34.608 38.930 1.00 80.06 177 LEU A N 1
ATOM 1434 C CA . LEU A 1 177 ? -38.509 35.846 39.292 1.00 80.06 177 LEU A CA 1
ATOM 1435 C C . LEU A 1 177 ? -37.984 36.378 40.633 1.00 80.06 177 LEU A C 1
ATOM 1437 O O . LEU A 1 177 ? -37.496 35.605 41.463 1.00 80.06 177 LEU A O 1
ATOM 1441 N N . PRO A 1 178 ? -38.161 37.681 40.911 1.00 76.62 178 PRO A N 1
ATOM 1442 C CA . PRO A 1 178 ? -37.838 38.273 42.209 1.00 76.62 178 PRO A CA 1
ATOM 1443 C C . PRO A 1 178 ? -38.645 37.660 43.368 1.00 76.62 178 PRO A C 1
ATOM 1445 O O . PRO A 1 178 ? -38.208 37.716 44.511 1.00 76.62 178 PRO A O 1
ATOM 1448 N N . SER A 1 179 ? -39.776 37.001 43.085 1.00 79.56 179 SER A N 1
ATOM 1449 C CA . SER A 1 179 ? -40.528 36.175 44.045 1.00 79.56 179 SER A CA 1
ATOM 1450 C C . SER A 1 179 ? -39.847 34.840 44.386 1.00 79.56 179 SER A C 1
ATOM 1452 O O . SER A 1 179 ? -40.357 34.069 45.194 1.00 79.56 179 SER A O 1
ATOM 1454 N N . GLY A 1 180 ? -38.717 34.524 43.748 1.00 80.25 180 GLY A N 1
ATOM 1455 C CA . GLY A 1 180 ? -37.965 33.285 43.923 1.00 80.25 180 GLY A CA 1
ATOM 1456 C C . GLY A 1 180 ? -38.489 32.090 43.122 1.00 80.25 180 GLY A C 1
ATOM 1457 O O . GLY A 1 180 ? -37.854 31.040 43.160 1.00 80.25 180 GLY A O 1
ATOM 1458 N N . THR A 1 181 ? -39.597 32.240 42.388 1.00 83.06 181 THR A N 1
ATOM 1459 C CA . THR A 1 181 ? -40.203 31.172 41.571 1.00 83.06 181 THR A CA 1
ATOM 1460 C C . THR A 1 181 ? -39.537 31.098 40.192 1.00 83.06 181 THR A C 1
ATOM 1462 O O . THR A 1 181 ? -39.215 32.135 39.612 1.00 83.06 181 THR A O 1
ATOM 1465 N N . LEU A 1 182 ? -39.317 29.888 39.672 1.00 83.25 182 LEU A N 1
ATOM 1466 C CA . LEU A 1 182 ? -38.823 29.661 38.310 1.00 83.25 182 LEU A CA 1
ATOM 1467 C C . LEU A 1 182 ? -40.004 29.598 37.340 1.00 83.25 182 LEU A C 1
ATOM 1469 O O . LEU A 1 182 ? -40.995 28.921 37.616 1.00 83.25 182 LEU A O 1
ATOM 1473 N N . THR A 1 183 ? -39.900 30.282 36.207 1.00 78.94 183 THR A N 1
ATOM 1474 C CA . THR A 1 183 ? -40.905 30.214 35.137 1.00 78.94 183 THR A CA 1
ATOM 1475 C C . THR A 1 183 ? -40.246 30.020 33.784 1.00 78.94 183 THR A C 1
ATOM 1477 O O . THR A 1 183 ? -39.179 30.579 33.543 1.00 78.94 183 THR A O 1
ATOM 1480 N N . CYS A 1 184 ? -40.946 29.297 32.906 1.00 78.38 184 CYS A N 1
ATOM 1481 C CA . CYS A 1 184 ? -40.572 29.017 31.512 1.00 78.38 184 CYS A CA 1
ATOM 1482 C C . CYS A 1 184 ? -41.493 29.741 30.499 1.00 78.38 184 CYS A C 1
ATOM 1484 O O . CYS A 1 184 ? -41.434 29.474 29.302 1.00 78.38 184 CYS A O 1
ATOM 1486 N N . GLN A 1 185 ? -42.419 30.589 30.973 1.00 81.00 185 GLN A N 1
ATOM 1487 C CA . GLN A 1 185 ? -43.428 31.250 30.135 1.00 81.00 185 GLN A CA 1
ATOM 1488 C C . GLN A 1 185 ? -42.849 32.486 29.442 1.00 81.00 185 GLN A C 1
ATOM 1490 O O . GLN A 1 185 ? -42.492 33.457 30.104 1.00 81.00 185 GLN A O 1
ATOM 1495 N N . GLU A 1 186 ? -42.812 32.470 28.112 1.00 78.94 186 GLU A N 1
ATOM 1496 C CA . GLU A 1 186 ? -42.172 33.497 27.277 1.00 78.94 186 GLU A CA 1
ATOM 1497 C C . GLU A 1 186 ? -42.709 34.922 27.516 1.00 78.94 186 GLU A C 1
ATOM 1499 O O . GLU A 1 186 ? -41.942 35.885 27.534 1.00 78.94 186 GLU A O 1
ATOM 1504 N N . GLU A 1 187 ? -44.005 35.068 27.803 1.00 81.62 187 GLU A N 1
ATOM 1505 C CA . GLU A 1 187 ? -44.622 36.368 28.107 1.00 81.62 187 GLU A CA 1
ATOM 1506 C C . GLU A 1 187 ? -44.063 36.996 29.395 1.00 81.62 187 GLU A C 1
ATOM 1508 O O . GLU A 1 187 ? -43.821 38.204 29.455 1.00 81.62 187 GLU A O 1
ATOM 1513 N N . LEU A 1 188 ? -43.784 36.172 30.411 1.00 79.19 188 LEU A N 1
ATOM 1514 C CA . LEU A 1 188 ? -43.194 36.619 31.675 1.00 79.19 188 LEU A CA 1
ATOM 1515 C C . LEU A 1 188 ? -41.706 36.953 31.524 1.00 79.19 188 LEU A C 1
ATOM 1517 O O . LEU A 1 188 ? -41.235 37.896 32.161 1.00 79.19 188 LEU A O 1
ATOM 1521 N N . PHE A 1 189 ? -40.979 36.232 30.658 1.00 81.25 189 PHE A N 1
ATOM 1522 C CA . PHE A 1 189 ? -39.600 36.578 30.292 1.00 81.25 189 PHE A CA 1
ATOM 1523 C C . PHE A 1 189 ? -39.546 37.975 29.691 1.00 81.25 189 PHE A C 1
ATOM 1525 O O . PHE A 1 189 ? -38.771 38.812 30.153 1.00 81.25 189 PHE A O 1
ATOM 1532 N N . ARG A 1 190 ? -40.387 38.232 28.681 1.00 82.62 190 ARG A N 1
ATOM 1533 C CA . ARG A 1 190 ? -40.392 39.510 27.970 1.00 82.62 190 ARG A CA 1
ATOM 1534 C C . ARG A 1 190 ? -40.667 40.668 28.922 1.00 82.62 190 ARG A C 1
ATOM 1536 O O . ARG A 1 190 ? -39.888 41.612 28.949 1.00 82.62 190 ARG A O 1
ATOM 1543 N N . HIS A 1 191 ? -41.694 40.551 29.762 1.00 85.31 191 HIS A N 1
ATOM 1544 C CA . HIS A 1 191 ? -42.017 41.590 30.739 1.00 85.31 191 HIS A CA 1
ATOM 1545 C C . HIS A 1 191 ? -40.917 41.818 31.779 1.00 85.31 191 HIS A C 1
ATOM 1547 O O . HIS A 1 191 ? -40.697 42.959 32.186 1.00 85.31 191 HIS A O 1
ATOM 1553 N N . GLN A 1 192 ? -40.205 40.771 32.207 1.00 84.50 192 GLN A N 1
ATOM 1554 C CA . GLN A 1 192 ? -39.084 40.952 33.127 1.00 84.50 192 GLN A CA 1
ATOM 1555 C C . GLN A 1 192 ? -37.884 41.630 32.474 1.00 84.50 192 GLN A C 1
ATOM 1557 O O . GLN A 1 192 ? -37.304 42.533 33.067 1.00 84.50 192 GLN A O 1
ATOM 1562 N N . PHE A 1 193 ? -37.528 41.243 31.249 1.00 84.62 193 PHE A N 1
ATOM 1563 C CA . PHE A 1 193 ? -36.457 41.919 30.524 1.00 84.62 193 PHE A CA 1
ATOM 1564 C C . PHE A 1 193 ? -36.816 43.376 30.223 1.00 84.62 193 PHE A C 1
ATOM 1566 O O . PHE A 1 193 ? -36.001 44.258 30.473 1.00 84.62 193 PHE A O 1
ATOM 1573 N N . GLU A 1 194 ? -38.040 43.647 29.759 1.00 88.12 194 GLU A N 1
ATOM 1574 C CA . GLU A 1 194 ? -38.537 45.009 29.526 1.00 88.12 194 GLU A CA 1
ATOM 1575 C C . GLU A 1 194 ? -38.420 45.866 30.783 1.00 88.12 194 GLU A C 1
ATOM 1577 O O . GLU A 1 194 ? -37.892 46.974 30.720 1.00 88.12 194 GLU A O 1
ATOM 1582 N N . ARG A 1 195 ? -38.863 45.342 31.930 1.00 85.38 195 ARG A N 1
ATOM 1583 C CA . ARG A 1 195 ? -38.774 46.038 33.212 1.00 85.38 195 ARG A CA 1
ATOM 1584 C C . ARG A 1 195 ? -37.327 46.250 33.646 1.00 85.38 195 ARG A C 1
ATOM 1586 O O . ARG A 1 195 ? -36.974 47.366 33.994 1.00 85.38 195 ARG A O 1
ATOM 1593 N N . PHE A 1 196 ? -36.491 45.216 33.586 1.00 84.75 196 PHE A N 1
ATOM 1594 C CA . PHE A 1 196 ? -35.081 45.303 33.961 1.00 84.75 196 PHE A CA 1
ATOM 1595 C C . PHE A 1 196 ? -34.331 46.358 33.142 1.00 84.75 196 PHE A C 1
ATOM 1597 O O . PHE A 1 196 ? -33.626 47.182 33.713 1.00 84.75 196 PHE A O 1
ATOM 1604 N N . TYR A 1 197 ? -34.495 46.363 31.816 1.00 87.50 197 TYR A N 1
ATOM 1605 C CA . TYR A 1 197 ? -33.835 47.351 30.963 1.00 87.50 197 TYR A CA 1
ATOM 1606 C C . TYR A 1 197 ? -34.448 48.741 31.113 1.00 87.50 197 TYR A C 1
ATOM 1608 O O . TYR A 1 197 ? -33.716 49.725 31.086 1.00 87.50 197 TYR A O 1
ATOM 1616 N N . SER A 1 198 ? -35.763 48.830 31.319 1.00 86.38 198 SER A N 1
ATOM 1617 C CA . SER A 1 198 ? -36.411 50.102 31.638 1.00 86.38 198 SER A CA 1
ATOM 1618 C C . SER A 1 198 ? -35.836 50.682 32.926 1.00 86.38 198 SER A C 1
ATOM 1620 O O . SER A 1 198 ? -35.455 51.841 32.923 1.00 86.38 198 SER A O 1
ATOM 1622 N N . ASP A 1 199 ? -35.675 49.887 33.983 1.00 84.25 199 ASP A N 1
ATOM 1623 C CA . ASP A 1 199 ? -35.059 50.328 35.237 1.00 84.25 199 ASP A CA 1
ATOM 1624 C C . ASP A 1 199 ? -33.584 50.722 35.023 1.00 84.25 199 ASP A C 1
ATOM 1626 O O . ASP A 1 199 ? -33.174 51.798 35.456 1.00 84.25 199 ASP A O 1
ATOM 1630 N N . LEU A 1 200 ? -32.812 49.909 34.287 1.00 80.81 200 LEU A N 1
ATOM 1631 C CA . LEU A 1 200 ? -31.387 50.138 34.005 1.00 80.81 200 LEU A CA 1
ATOM 1632 C C . LEU A 1 200 ? -31.133 51.466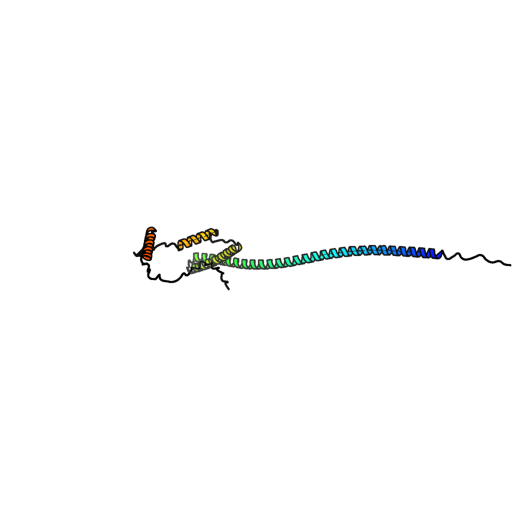 33.275 1.00 80.81 200 LEU A C 1
ATOM 1634 O O . LEU A 1 200 ? -30.204 52.190 33.624 1.00 80.81 200 LEU A O 1
ATOM 1638 N N . TYR A 1 201 ? -31.968 51.791 32.286 1.00 81.56 201 TYR A N 1
ATOM 1639 C CA . TYR A 1 201 ? -31.845 53.015 31.491 1.00 81.56 201 TYR A CA 1
ATOM 1640 C C . TYR A 1 201 ? -32.673 54.188 32.031 1.00 81.56 201 TYR A C 1
ATOM 1642 O O . TYR A 1 201 ? -32.484 55.313 31.582 1.00 81.56 201 TYR A O 1
ATOM 1650 N N . SER A 1 202 ? -33.564 53.967 33.001 1.00 72.94 202 SER A N 1
ATOM 1651 C CA . SER A 1 202 ? -34.278 55.058 33.684 1.00 72.94 202 SER A CA 1
ATOM 1652 C C . SER A 1 202 ? -33.457 55.670 34.817 1.00 72.94 202 SER A C 1
ATOM 1654 O O . SER A 1 202 ? -33.727 56.799 35.212 1.00 72.94 202 SER A O 1
ATOM 1656 N N . THR A 1 203 ? -32.462 54.948 35.350 1.00 59.88 203 THR A N 1
ATOM 1657 C CA . THR A 1 203 ? -31.553 55.463 36.390 1.00 59.88 203 THR A CA 1
ATOM 1658 C C . THR A 1 203 ? -30.371 56.266 35.856 1.00 59.88 203 THR A C 1
ATOM 1660 O O . THR A 1 203 ? -29.631 56.841 36.650 1.00 59.88 203 THR A O 1
ATOM 1663 N N . GLU A 1 204 ? -30.210 56.370 34.537 1.00 56.34 204 GLU A N 1
ATOM 1664 C CA . GLU A 1 204 ? -29.399 57.432 33.952 1.00 56.34 204 GLU A CA 1
ATOM 1665 C C . GLU A 1 204 ? -30.259 58.701 33.886 1.00 56.34 204 GLU A C 1
ATOM 1667 O O . GLU A 1 204 ? -30.812 59.075 32.851 1.00 56.34 204 GLU A O 1
ATOM 1672 N N . GLU A 1 205 ? -30.316 59.426 35.009 1.00 56.06 205 GLU A N 1
ATOM 1673 C CA . GLU A 1 205 ? -30.123 60.865 34.879 1.00 56.06 205 GLU A CA 1
ATOM 1674 C C . GLU A 1 205 ? -28.828 61.010 34.082 1.00 56.06 205 GLU A C 1
ATOM 1676 O O . GLU A 1 205 ? -27.737 60.729 34.574 1.00 56.06 205 GLU A O 1
ATOM 1681 N N . LEU A 1 206 ? -28.978 61.322 32.796 1.00 55.66 206 LEU A N 1
ATOM 1682 C CA . LEU A 1 206 ? -27.914 61.846 31.968 1.00 55.66 206 LEU A CA 1
ATOM 1683 C C . LEU A 1 206 ? -27.299 62.993 32.767 1.00 55.66 206 LEU A C 1
ATOM 1685 O O . LEU A 1 206 ? -27.823 64.109 32.760 1.00 55.66 206 LEU A O 1
ATOM 1689 N N . ASP A 1 207 ? -26.205 62.702 33.470 1.00 51.91 207 ASP A N 1
ATOM 1690 C CA . ASP A 1 207 ? -25.292 63.677 34.040 1.00 51.91 207 ASP A CA 1
ATOM 1691 C C . ASP A 1 207 ? -24.652 64.419 32.856 1.00 51.91 207 ASP A C 1
ATOM 1693 O O . ASP A 1 207 ? -23.486 64.272 32.496 1.00 51.91 207 ASP A O 1
ATOM 1697 N N . HIS A 1 208 ? -25.455 65.270 32.220 1.00 51.06 208 HIS A N 1
ATOM 1698 C CA . HIS A 1 208 ? -25.034 66.372 31.375 1.00 51.06 208 HIS A CA 1
ATOM 1699 C C . HIS A 1 208 ? -24.451 67.478 32.269 1.00 51.06 208 HIS A C 1
ATOM 1701 O O . HIS A 1 208 ? -24.887 68.627 32.262 1.00 51.06 208 HIS A O 1
ATOM 1707 N N . LYS A 1 209 ? -23.427 67.122 33.047 1.00 47.62 209 LYS A N 1
ATOM 1708 C CA . LYS A 1 209 ? -22.504 68.036 33.720 1.00 47.62 209 LYS A CA 1
ATOM 1709 C C . LYS A 1 209 ? -21.086 67.583 33.397 1.00 47.62 209 LYS A C 1
ATOM 1711 O O . LYS A 1 209 ? -20.416 66.943 34.195 1.00 47.62 209 LYS A O 1
ATOM 1716 N N . GLY A 1 210 ? -20.653 67.901 32.182 1.00 47.50 210 GLY A N 1
ATOM 1717 C CA . GLY A 1 210 ? -19.293 67.600 31.732 1.00 47.50 210 GLY A CA 1
ATOM 1718 C C . GLY A 1 210 ? -19.021 67.791 30.241 1.00 47.50 210 GLY A C 1
ATOM 1719 O O . GLY A 1 210 ? -17.947 67.421 29.788 1.00 47.50 210 GLY A O 1
ATOM 1720 N N . MET A 1 211 ? -19.954 68.353 29.465 1.00 51.16 211 MET A N 1
ATOM 1721 C CA . MET A 1 211 ? -19.676 68.803 28.096 1.00 51.16 211 MET A CA 1
ATOM 1722 C C . MET A 1 211 ? -19.150 70.243 28.125 1.00 51.16 211 MET A C 1
ATOM 1724 O O . MET A 1 211 ? -19.859 71.166 27.744 1.00 51.16 211 MET A O 1
ATOM 1728 N N . GLU A 1 212 ? -17.910 70.419 28.582 1.00 53.62 212 GLU A N 1
ATOM 1729 C CA . GLU A 1 212 ? -17.014 71.430 28.013 1.00 53.62 212 GLU A CA 1
ATOM 1730 C C . GLU A 1 212 ? -15.650 70.771 27.745 1.00 53.62 212 GLU A C 1
ATOM 1732 O O . GLU A 1 212 ? -14.992 70.251 28.642 1.00 53.62 212 GLU A O 1
ATOM 1737 N N . ASP A 1 213 ? -15.303 70.779 26.457 1.00 54.56 213 ASP A N 1
ATOM 1738 C CA . ASP A 1 213 ? -13.977 70.674 25.855 1.00 54.56 213 ASP A CA 1
ATOM 1739 C C . ASP A 1 213 ? -13.143 69.397 26.041 1.00 54.56 213 ASP A C 1
ATOM 1741 O O . ASP A 1 213 ? -12.178 69.371 26.797 1.00 54.56 213 ASP A O 1
ATOM 1745 N N . HIS A 1 214 ? -13.350 68.411 25.153 1.00 46.50 214 HIS A N 1
ATOM 1746 C CA . HIS A 1 214 ? -12.205 67.710 24.554 1.00 46.50 214 HIS A CA 1
ATOM 1747 C C . HIS A 1 214 ? -12.413 67.376 23.061 1.00 46.50 214 HIS A C 1
ATOM 1749 O O . HIS A 1 214 ? -13.467 66.866 22.674 1.00 46.50 214 HIS A O 1
ATOM 1755 N N . PRO A 1 215 ? -11.428 67.685 22.192 1.00 52.41 215 PRO A N 1
ATOM 1756 C CA . PRO A 1 215 ? -11.577 67.615 20.745 1.00 52.41 215 PRO A CA 1
ATOM 1757 C C . PRO A 1 215 ? -11.417 66.184 20.211 1.00 52.41 215 PRO A C 1
ATOM 1759 O O . PRO A 1 215 ? -10.400 65.537 20.424 1.00 52.41 215 PRO A O 1
ATOM 1762 N N . GLY A 1 216 ? -12.432 65.753 19.459 1.00 53.81 216 GLY A N 1
ATOM 1763 C CA . GLY A 1 216 ? -12.464 64.675 18.464 1.00 53.81 216 GLY A CA 1
ATOM 1764 C C . GLY A 1 216 ? -11.299 63.684 18.388 1.00 53.81 216 GLY A C 1
ATOM 1765 O O . GLY A 1 216 ? -10.405 63.846 17.556 1.00 53.81 216 GLY A O 1
ATOM 1766 N N . GLU A 1 217 ? -11.419 62.563 19.097 1.00 44.00 217 GLU A N 1
ATOM 1767 C CA . GLU A 1 217 ? -10.771 61.316 18.687 1.00 44.00 217 GLU A CA 1
ATOM 1768 C C . GLU A 1 217 ? -11.660 60.599 17.664 1.00 44.00 217 GLU A C 1
ATOM 1770 O O . GLU A 1 217 ? -12.760 60.127 17.948 1.00 44.00 217 GLU A O 1
ATOM 1775 N N . LYS A 1 218 ? -11.185 60.566 16.419 1.00 49.47 218 LYS A N 1
ATOM 1776 C CA . LYS A 1 218 ? -11.783 59.791 15.333 1.00 49.47 218 LYS A CA 1
ATOM 1777 C C . LYS A 1 218 ? -11.602 58.305 15.646 1.00 49.47 218 LYS A C 1
ATOM 1779 O O . LYS A 1 218 ? -10.472 57.845 15.762 1.00 49.47 218 LYS A O 1
ATOM 1784 N N . TYR A 1 219 ? -12.697 57.555 15.738 1.00 47.97 219 TYR A N 1
ATOM 1785 C CA . TYR A 1 219 ? -12.635 56.098 15.834 1.00 47.97 219 TYR A CA 1
ATOM 1786 C C . TYR A 1 219 ? -12.053 55.505 14.547 1.00 47.97 219 TYR A C 1
ATOM 1788 O O . TYR A 1 219 ? -12.578 55.708 13.452 1.00 47.97 219 TYR A O 1
ATOM 1796 N N . ASP A 1 220 ? -10.954 54.775 14.707 1.00 49.19 220 ASP A N 1
ATOM 1797 C CA . ASP A 1 220 ? -10.210 54.098 13.652 1.00 49.19 220 ASP A CA 1
ATOM 1798 C C . ASP A 1 220 ? -10.956 52.816 13.224 1.00 49.19 220 ASP A C 1
ATOM 1800 O O . ASP A 1 220 ? -11.011 51.818 13.945 1.00 49.19 220 ASP A O 1
ATOM 1804 N N . THR A 1 221 ? -11.606 52.849 12.057 1.00 58.69 221 THR A N 1
ATOM 1805 C CA . THR A 1 221 ? -12.473 51.779 11.519 1.00 58.69 221 THR A CA 1
ATOM 1806 C C . THR A 1 221 ? -11.722 50.635 10.826 1.00 58.69 221 THR A C 1
ATOM 1808 O O . THR A 1 221 ? -12.254 49.999 9.917 1.00 58.69 221 THR A O 1
ATOM 1811 N N . HIS A 1 222 ? -10.506 50.300 11.257 1.00 50.47 222 HIS A N 1
ATOM 1812 C CA . HIS A 1 222 ? -9.746 49.186 10.680 1.00 50.47 222 HIS A CA 1
ATOM 1813 C C . HIS A 1 222 ? -9.386 48.124 11.716 1.00 50.47 222 HIS A C 1
ATOM 1815 O O . HIS A 1 222 ? -8.232 47.933 12.089 1.00 50.47 222 HIS A O 1
ATOM 1821 N N . ARG A 1 223 ? -10.388 47.340 12.131 1.00 45.78 223 ARG A N 1
ATOM 1822 C CA . ARG A 1 223 ? -10.136 46.035 12.752 1.00 45.78 223 ARG A CA 1
ATOM 1823 C C . ARG A 1 223 ? -10.061 44.967 11.661 1.00 45.78 223 ARG A C 1
ATOM 1825 O O . ARG A 1 223 ? -11.051 44.307 11.361 1.00 45.78 223 ARG A O 1
ATOM 1832 N N . SER A 1 224 ? -8.883 44.822 11.055 1.00 57.06 224 SER A N 1
ATOM 1833 C CA . SER A 1 224 ? -8.589 43.694 10.164 1.00 57.06 224 SER A CA 1
ATOM 1834 C C . SER A 1 224 ? -8.636 42.355 10.922 1.00 57.06 224 SER A C 1
ATOM 1836 O O . SER A 1 224 ? -8.347 42.320 12.125 1.00 57.06 224 SER A O 1
ATOM 1838 N N . PRO A 1 225 ? -9.002 41.245 10.254 1.00 53.44 225 PRO A N 1
ATOM 1839 C CA . PRO A 1 225 ? -9.176 39.945 10.894 1.00 53.44 225 PRO A CA 1
ATOM 1840 C C . PRO A 1 225 ? -7.845 39.395 11.416 1.00 53.44 225 PRO A C 1
ATOM 1842 O O . PRO A 1 225 ? -6.851 39.373 10.695 1.00 53.44 225 PRO A O 1
ATOM 1845 N N . ARG A 1 226 ? -7.831 38.917 12.667 1.00 51.41 226 ARG A N 1
ATOM 1846 C CA . ARG A 1 226 ? -6.703 38.161 13.226 1.00 51.41 226 ARG A CA 1
ATOM 1847 C C . ARG A 1 226 ? -6.549 36.846 12.464 1.00 51.41 226 ARG A C 1
ATOM 1849 O O . ARG A 1 226 ? -7.387 35.955 12.594 1.00 51.41 226 ARG A O 1
ATOM 1856 N N . GLU A 1 227 ? -5.459 36.720 11.718 1.00 46.75 227 GLU A N 1
ATOM 1857 C CA . GLU A 1 227 ? -4.965 35.435 11.238 1.00 46.75 227 GLU A CA 1
ATOM 1858 C C . GLU A 1 227 ? -4.529 34.591 12.444 1.00 46.75 227 GLU A C 1
ATOM 1860 O O . GLU A 1 227 ? -3.643 34.969 13.211 1.00 46.75 227 GLU A O 1
ATOM 1865 N N . HIS A 1 228 ? -5.193 33.454 12.640 1.00 52.62 228 HIS A N 1
ATOM 1866 C CA . HIS A 1 228 ? -4.764 32.427 13.579 1.00 52.62 228 HIS A CA 1
ATOM 1867 C C . HIS A 1 228 ? -3.809 31.474 12.859 1.00 52.62 228 HIS A C 1
ATOM 1869 O O . HIS A 1 228 ? -4.234 30.636 12.065 1.00 52.62 228 HIS A O 1
ATOM 1875 N N . THR A 1 229 ? -2.520 31.576 13.165 1.00 56.66 229 THR A N 1
ATOM 1876 C CA . THR A 1 229 ? -1.551 30.506 12.923 1.00 56.66 229 THR A CA 1
ATOM 1877 C C . THR A 1 229 ? -1.737 29.406 13.977 1.00 56.66 229 THR A C 1
ATOM 1879 O O . THR A 1 229 ? -1.835 29.711 15.170 1.00 56.66 229 THR A O 1
ATOM 1882 N N . PRO A 1 230 ? -1.815 28.119 13.592 1.00 59.22 230 PRO A N 1
ATOM 1883 C CA . PRO A 1 230 ? -1.827 27.029 14.555 1.00 59.22 230 PRO A CA 1
ATOM 1884 C C . PRO A 1 230 ? -0.410 26.783 15.085 1.00 59.22 230 PRO A C 1
ATOM 1886 O O . PRO A 1 230 ? 0.556 26.709 14.325 1.00 59.22 230 PRO A O 1
ATOM 1889 N N . ALA A 1 231 ? -0.310 26.663 16.407 1.00 54.50 231 ALA A N 1
ATOM 1890 C CA . ALA A 1 231 ? 0.909 26.310 17.113 1.00 54.50 231 ALA A CA 1
ATOM 1891 C C . ALA A 1 231 ? 1.395 24.917 16.688 1.00 54.50 231 ALA A C 1
ATOM 1893 O O . ALA A 1 231 ? 0.641 23.942 16.718 1.00 54.50 231 ALA A O 1
ATOM 1894 N N . ALA A 1 232 ? 2.669 24.848 16.308 1.00 53.38 232 ALA A N 1
ATOM 1895 C CA . ALA A 1 232 ? 3.403 23.608 16.146 1.00 53.38 232 ALA A CA 1
ATOM 1896 C C . ALA A 1 232 ? 3.528 22.916 17.511 1.00 53.38 232 ALA A C 1
ATOM 1898 O O . ALA A 1 232 ? 4.029 23.508 18.466 1.00 53.38 232 ALA A O 1
ATOM 1899 N N . ALA A 1 233 ? 3.055 21.674 17.591 1.00 53.25 233 ALA A N 1
ATOM 1900 C CA . ALA A 1 233 ? 3.365 20.774 18.688 1.00 53.25 233 ALA A CA 1
ATOM 1901 C C . ALA A 1 233 ? 4.736 20.140 18.418 1.00 53.25 233 ALA A C 1
ATOM 1903 O O . ALA A 1 233 ? 4.928 19.493 17.386 1.00 53.25 233 ALA A O 1
ATOM 1904 N N . GLY A 1 234 ? 5.667 20.368 19.339 1.00 51.41 234 GLY A N 1
ATOM 1905 C CA . GLY A 1 234 ? 6.880 19.589 19.557 1.00 51.41 234 GLY A CA 1
ATOM 1906 C C . GLY A 1 234 ? 6.892 19.138 21.007 1.00 51.41 234 GLY A C 1
ATOM 1907 O O . GLY A 1 234 ? 6.407 19.930 21.849 1.00 51.41 234 GLY A O 1
#

Secondary structure (DSSP, 8-state):
-----------SSSHHHHHHHHHHHHHHHHHHHHHHHHHHHHHHHHHHHHHHHHHHHHHHHHHHHHHHHHHHHHHHHHHHHHHHHHHHHHHHHHHHHHHHHHHHHHHHHHHHH--HHHHHHHHHHHHHHHHHHHHHHHHHHHHHT---BTTTB-HHHHHHHHHHHHHHHTS---EE-TTS-EE--HHHHHHHHHHHHHHHHHS--------S----------------PPPPP-

pLDDT: mean 78.86, std 16.64, range [39.06, 98.44]

Sequence (234 aa):
MSTTDESVHGHKSLGLCEDFATLKQEIAADVKELKREVVDLGRVDTLEQKHDAQKEELDYHRRELLTLQDKNQELQYQLEDLEKRLHCSDIRTKGHQQLEDDIKALEVAQRQAGSLATRRQLTTLRKQLRALDEDKAEYALLQIKQKFYAGGNRVGHLLAHRLCTQATEWRVADLRLPSGTLTCQEELFRHQFERFYSDLYSTEELDHKGMEDHPGEKYDTHRSPREHTPAAAG

Organism: Pleurodeles waltl (NCBI:txid8319)

Foldseek 3Di:
DDDDDDDDDPDDPPVVVVVVVVVVVVVVVVVVVVVVVVVVVVVVVVVVVVVVVVVVVVVVVVVVVVVVVVVVVVVVVVVVVVVVVVVVVVVLVVVLVVLVVVLVVLVVVCVVPVDPVSVVVNVVSVVVNVVSVVVVVVVVCVVVVDPCDPPNDDPVVVVVVVVVVVVVVPDDQWDQDPVRDIDRDPVVVVVVVVVVVCVVVVPPPPPPPDPDDDDDDDDDPDPDDDDDDDDDDD

Radius of gyration: 56.31 Å; chains: 1; bounding box: 135×92×151 Å